Protein AF-E6PXL6-F1 (afdb_monomer_lite)

Secondary structure (DSSP, 8-state):
-HHHHHHHHHHHHHHHHHHHHTTPPPPHHHHHHHHHHTTPPTTHHHHHHHHHHHHHHHHHHHHHHHHHS----S----S---HHHHHHHHHHHHHHH-HHHHHHHHHHHHHTTS--STTHHHHHHHHH-TT-HHHHHHHHHHHHHHHHHHHHHHTTPPPPTTHHHHHHTGGG--HHHHHHHHHHHHHHHHHHHHHHH--

Structure (mmCIF, N/CA/C/O backbone):
data_AF-E6PXL6-F1
#
_entry.id   AF-E6PXL6-F1
#
loop_
_atom_site.group_PDB
_atom_site.id
_atom_site.type_symbol
_atom_site.label_atom_id
_atom_site.label_alt_id
_atom_site.label_comp_id
_atom_site.label_asym_id
_atom_site.label_entity_id
_atom_site.label_seq_id
_atom_site.pdbx_PDB_ins_code
_atom_site.Cartn_x
_atom_site.Cartn_y
_atom_site.Cartn_z
_atom_site.occupancy
_atom_site.B_iso_or_equiv
_atom_site.auth_seq_id
_atom_site.auth_comp_id
_atom_site.auth_asym_id
_atom_site.auth_atom_id
_atom_site.pdbx_PDB_model_num
ATOM 1 N N . MET A 1 1 ? 13.518 8.514 -27.162 1.00 55.34 1 MET A N 1
ATOM 2 C CA . MET A 1 1 ? 13.543 7.228 -26.430 1.00 55.34 1 MET A CA 1
ATOM 3 C C . MET A 1 1 ? 14.666 7.138 -25.388 1.00 55.34 1 MET A C 1
ATOM 5 O O . MET A 1 1 ? 14.596 6.252 -24.558 1.00 55.34 1 MET A O 1
ATOM 9 N N . GLU A 1 2 ? 15.645 8.055 -25.339 1.00 61.88 2 GLU A N 1
ATOM 10 C CA . GLU A 1 2 ? 16.806 7.927 -24.428 1.00 61.88 2 GLU A CA 1
ATOM 11 C C . GLU A 1 2 ? 16.560 8.340 -22.965 1.00 61.88 2 GLU A C 1
ATOM 13 O O . GLU A 1 2 ? 17.240 7.853 -22.066 1.00 61.88 2 GLU A O 1
ATOM 18 N N . GLN A 1 3 ? 15.587 9.216 -22.694 1.00 75.94 3 GLN A N 1
ATOM 19 C CA . GLN A 1 3 ? 15.379 9.764 -21.348 1.00 75.94 3 GLN A CA 1
ATOM 20 C C . GLN A 1 3 ? 14.924 8.717 -20.304 1.00 75.94 3 GLN A C 1
ATOM 22 O O . GLN A 1 3 ? 15.502 8.707 -19.217 1.00 75.94 3 GLN A O 1
ATOM 27 N N . PRO A 1 4 ? 13.967 7.807 -20.590 1.00 82.25 4 PRO A N 1
ATOM 28 C CA . PRO A 1 4 ? 13.578 6.755 -19.643 1.00 82.25 4 PRO A CA 1
ATOM 29 C C . PRO A 1 4 ? 14.723 5.784 -19.329 1.00 82.25 4 PRO A C 1
ATOM 31 O O . PRO A 1 4 ? 14.982 5.476 -18.167 1.00 82.25 4 PRO A O 1
ATOM 34 N N . TYR A 1 5 ? 15.481 5.382 -20.353 1.00 83.62 5 TYR A N 1
ATOM 35 C CA . TYR A 1 5 ? 16.651 4.525 -20.184 1.00 83.62 5 TYR A CA 1
ATOM 36 C C . TYR A 1 5 ? 17.729 5.191 -19.317 1.00 83.62 5 TYR A C 1
ATOM 38 O O . TYR A 1 5 ? 18.221 4.585 -18.368 1.00 83.62 5 TYR A O 1
ATOM 46 N N . ALA A 1 6 ? 18.056 6.460 -19.584 1.00 83.38 6 ALA A N 1
ATOM 47 C CA . ALA A 1 6 ? 19.036 7.211 -18.800 1.00 83.38 6 ALA A CA 1
ATOM 48 C C . ALA A 1 6 ? 18.634 7.336 -17.319 1.00 83.38 6 ALA A C 1
ATOM 50 O O . ALA A 1 6 ? 19.481 7.207 -16.434 1.00 83.38 6 ALA A O 1
ATOM 51 N N . LEU A 1 7 ? 17.341 7.531 -17.033 1.00 84.50 7 LEU A N 1
ATOM 52 C CA . LEU A 1 7 ? 16.819 7.549 -15.663 1.00 84.50 7 LEU A CA 1
ATOM 53 C C . LEU A 1 7 ? 16.946 6.180 -14.984 1.00 84.50 7 LEU A C 1
ATOM 55 O O . LEU A 1 7 ? 17.375 6.104 -13.831 1.00 84.50 7 LEU A O 1
ATOM 59 N N . ALA A 1 8 ? 16.623 5.098 -15.695 1.00 85.81 8 ALA A N 1
ATOM 60 C CA . ALA A 1 8 ? 16.759 3.740 -15.181 1.00 85.81 8 ALA A CA 1
ATOM 61 C C . ALA A 1 8 ? 18.235 3.377 -14.902 1.00 85.81 8 ALA A C 1
ATOM 63 O O . ALA A 1 8 ? 18.540 2.788 -13.863 1.00 85.81 8 ALA A O 1
ATOM 64 N N . VAL A 1 9 ? 19.171 3.800 -15.758 1.00 85.50 9 VAL A N 1
ATOM 65 C CA . VAL A 1 9 ? 20.619 3.660 -15.509 1.00 85.50 9 VAL A CA 1
ATOM 66 C C . VAL A 1 9 ? 21.047 4.473 -14.285 1.00 85.50 9 VAL A C 1
ATOM 68 O O . VAL A 1 9 ? 21.691 3.936 -13.385 1.00 85.50 9 VAL A O 1
ATOM 71 N N . GLY A 1 10 ? 20.632 5.739 -14.189 1.00 80.00 10 GLY A N 1
ATOM 72 C CA . GLY A 1 10 ? 20.966 6.589 -13.043 1.00 80.00 10 GLY A CA 1
ATOM 73 C C . GLY A 1 10 ? 20.471 6.017 -11.710 1.00 80.00 10 GLY A C 1
ATOM 74 O O . GLY A 1 10 ? 21.180 6.065 -10.703 1.00 80.00 10 GLY A O 1
ATOM 75 N N . ARG A 1 11 ? 19.283 5.402 -11.699 1.00 86.25 11 ARG A N 1
ATOM 76 C CA . ARG A 1 11 ? 18.730 4.731 -10.513 1.00 86.25 11 ARG A CA 1
ATOM 77 C C . ARG A 1 11 ? 19.547 3.495 -10.112 1.00 86.25 11 ARG A C 1
ATOM 79 O O . ARG A 1 11 ? 19.816 3.309 -8.925 1.00 86.25 11 ARG A O 1
ATOM 86 N N . MET A 1 12 ? 20.014 2.712 -11.084 1.00 88.50 12 MET A N 1
ATOM 87 C CA . MET A 1 12 ? 20.905 1.571 -10.852 1.00 88.50 12 MET A CA 1
ATOM 88 C C . MET A 1 12 ? 22.231 2.010 -10.211 1.00 88.50 12 MET A C 1
ATOM 90 O O . MET A 1 12 ? 22.691 1.408 -9.236 1.00 88.50 12 MET A O 1
ATOM 94 N N . ASP A 1 13 ? 22.837 3.086 -10.714 1.00 85.19 13 ASP A N 1
ATOM 95 C CA . ASP A 1 13 ? 24.096 3.613 -10.176 1.00 85.19 13 ASP A CA 1
ATOM 96 C C . ASP A 1 13 ? 23.940 4.194 -8.764 1.00 85.19 13 ASP A C 1
ATOM 98 O O . ASP A 1 13 ? 24.841 4.061 -7.922 1.00 85.19 13 ASP A O 1
ATOM 102 N N . LEU A 1 14 ? 22.772 4.768 -8.460 1.00 86.12 14 LEU A N 1
ATOM 103 C CA . LEU A 1 14 ? 22.422 5.187 -7.106 1.00 86.12 14 LEU A CA 1
ATOM 104 C C . LEU A 1 14 ? 22.367 3.989 -6.149 1.00 86.12 14 LEU A C 1
ATOM 106 O O . LEU A 1 14 ? 22.953 4.048 -5.066 1.00 86.12 14 LEU A O 1
ATOM 110 N N . PHE A 1 15 ? 21.755 2.871 -6.550 1.00 88.31 15 PHE A N 1
ATOM 111 C CA . PHE A 1 15 ? 21.756 1.662 -5.725 1.00 88.31 15 PHE A CA 1
ATOM 112 C C . PHE A 1 15 ? 23.158 1.086 -5.531 1.00 88.31 15 PHE A C 1
ATOM 114 O O . PHE A 1 15 ? 23.535 0.769 -4.404 1.00 88.31 15 PHE A O 1
ATOM 121 N N . ARG A 1 16 ? 23.978 1.008 -6.585 1.00 85.06 16 ARG A N 1
ATOM 122 C CA . ARG A 1 16 ? 25.386 0.580 -6.463 1.00 85.06 16 ARG A CA 1
ATOM 123 C C . ARG A 1 16 ? 26.160 1.450 -5.476 1.00 85.06 16 ARG A C 1
ATOM 125 O O . ARG A 1 16 ? 26.904 0.936 -4.640 1.00 85.06 16 ARG A O 1
ATOM 132 N N . SER A 1 17 ? 25.950 2.764 -5.541 1.00 75.06 17 SER A N 1
ATOM 133 C CA . SER A 1 17 ? 26.549 3.718 -4.608 1.00 75.06 17 SER A CA 1
ATOM 134 C C . SER A 1 17 ? 26.085 3.479 -3.175 1.00 75.06 17 SER A C 1
ATOM 136 O O . SER A 1 17 ? 26.910 3.522 -2.265 1.00 75.06 17 SER A O 1
ATOM 138 N N . PHE A 1 18 ? 24.803 3.167 -2.973 1.00 83.00 18 PHE A N 1
ATOM 139 C CA . PHE A 1 18 ? 24.267 2.804 -1.666 1.00 83.00 18 PHE A CA 1
ATOM 140 C C . PHE A 1 18 ? 24.955 1.557 -1.089 1.00 83.00 18 PHE A C 1
ATOM 142 O O . PHE A 1 18 ? 25.467 1.621 0.027 1.00 83.00 18 PHE A O 1
ATOM 149 N N . TYR A 1 19 ? 25.044 0.456 -1.850 1.00 83.06 19 TYR A N 1
ATOM 150 C CA . TYR A 1 19 ? 25.751 -0.760 -1.414 1.00 83.06 19 TYR A CA 1
ATOM 151 C C . TYR A 1 19 ? 27.202 -0.454 -1.018 1.00 83.06 19 TYR A C 1
ATOM 153 O O . TYR A 1 19 ? 27.642 -0.842 0.064 1.00 83.06 19 TYR A O 1
ATOM 161 N N . ARG A 1 20 ? 27.911 0.337 -1.835 1.00 79.56 20 ARG A N 1
ATOM 162 C CA . ARG A 1 20 ? 29.283 0.777 -1.547 1.00 79.56 20 ARG A CA 1
ATOM 163 C C . ARG A 1 20 ? 29.385 1.578 -0.245 1.00 79.56 20 ARG A C 1
ATOM 165 O O . ARG A 1 20 ? 30.268 1.299 0.556 1.00 79.56 20 ARG A O 1
ATOM 172 N N . ILE A 1 21 ? 28.499 2.554 -0.024 1.00 75.50 21 ILE A N 1
ATOM 173 C CA . ILE A 1 21 ? 28.480 3.376 1.203 1.00 75.50 21 ILE A CA 1
ATOM 174 C C . ILE A 1 21 ? 28.206 2.509 2.437 1.00 75.50 21 ILE A C 1
ATOM 176 O O . ILE A 1 21 ? 28.792 2.737 3.491 1.00 75.50 21 ILE A O 1
ATOM 180 N N . GLN A 1 22 ? 27.354 1.492 2.305 1.00 78.44 22 GLN A N 1
ATOM 181 C CA . GLN A 1 22 ? 27.055 0.551 3.384 1.00 78.44 22 GLN A CA 1
ATOM 182 C C . GLN A 1 22 ? 28.143 -0.514 3.604 1.00 78.44 22 GLN A C 1
ATOM 184 O O . GLN A 1 22 ? 27.989 -1.345 4.496 1.00 78.44 22 GLN A O 1
ATOM 189 N N . GLY A 1 23 ? 29.224 -0.513 2.813 1.00 79.50 23 GLY A N 1
ATOM 190 C CA . GLY A 1 23 ? 30.277 -1.531 2.880 1.00 79.50 23 GLY A CA 1
ATOM 191 C C . GLY A 1 23 ? 29.812 -2.924 2.444 1.00 79.50 23 GLY A C 1
ATOM 192 O O . GLY A 1 23 ? 30.407 -3.921 2.840 1.00 79.50 23 GLY A O 1
ATOM 193 N N . LEU A 1 24 ? 28.736 -3.005 1.659 1.00 79.50 24 LEU A N 1
ATOM 194 C CA . LEU A 1 24 ? 28.146 -4.256 1.195 1.00 79.50 24 LEU A CA 1
ATOM 195 C C . LEU A 1 24 ? 28.578 -4.559 -0.244 1.00 79.50 24 LEU A C 1
ATOM 197 O O . LEU A 1 24 ? 28.645 -3.644 -1.072 1.00 79.50 24 LEU A O 1
ATOM 201 N N . PRO A 1 25 ? 28.800 -5.838 -0.590 1.00 83.88 25 PRO A N 1
ATOM 202 C CA . PRO A 1 25 ? 28.969 -6.222 -1.982 1.00 83.88 25 PRO A CA 1
ATOM 203 C C . PRO A 1 25 ? 27.656 -6.009 -2.744 1.00 83.88 25 PRO A C 1
ATOM 205 O O . PRO A 1 25 ? 26.575 -6.330 -2.246 1.00 83.88 25 PRO A O 1
ATOM 208 N N . PHE A 1 26 ? 27.746 -5.490 -3.969 1.00 84.38 26 PHE A N 1
ATOM 209 C CA . PHE A 1 26 ? 26.585 -5.442 -4.854 1.00 84.38 26 PHE A CA 1
ATOM 210 C C . PHE A 1 26 ? 26.202 -6.881 -5.253 1.00 84.38 26 PHE A C 1
ATOM 212 O O . PHE A 1 26 ? 27.076 -7.607 -5.734 1.00 84.38 26 PHE A O 1
ATOM 219 N N . PRO A 1 27 ? 24.944 -7.323 -5.057 1.00 87.88 27 PRO A N 1
ATOM 220 C CA . PRO A 1 27 ? 24.565 -8.716 -5.279 1.00 87.88 27 PRO A CA 1
ATOM 221 C C . PRO A 1 27 ? 24.849 -9.193 -6.708 1.00 87.88 27 PRO A C 1
ATOM 223 O O . PRO A 1 27 ? 24.412 -8.572 -7.680 1.00 87.88 27 PRO A O 1
ATOM 226 N N . THR A 1 28 ? 25.531 -10.335 -6.839 1.00 87.88 28 THR A N 1
ATOM 227 C CA . THR A 1 28 ? 25.962 -10.897 -8.133 1.00 87.88 28 THR A CA 1
ATOM 228 C C . THR A 1 28 ? 24.796 -11.092 -9.098 1.00 87.88 28 THR A C 1
ATOM 230 O O . THR A 1 28 ? 24.912 -10.768 -10.272 1.00 87.88 28 THR A O 1
ATOM 233 N N . GLN A 1 29 ? 23.641 -11.533 -8.598 1.00 86.38 29 GLN A N 1
ATOM 234 C CA . GLN A 1 29 ? 22.430 -11.704 -9.404 1.00 86.38 29 GLN A CA 1
ATOM 235 C C . GLN A 1 29 ? 21.960 -10.404 -10.074 1.00 86.38 29 GLN A C 1
ATOM 237 O O . GLN A 1 29 ? 21.584 -10.418 -11.240 1.00 86.38 29 GLN A O 1
ATOM 242 N N . PHE A 1 30 ? 22.046 -9.264 -9.378 1.00 91.94 30 PHE A N 1
ATOM 243 C CA . PHE A 1 30 ? 21.680 -7.967 -9.948 1.00 91.94 30 PHE A CA 1
ATOM 244 C C . PHE A 1 30 ? 22.720 -7.497 -10.963 1.00 91.94 30 PHE A C 1
ATOM 246 O O . PHE A 1 30 ? 22.374 -6.854 -11.948 1.00 91.94 30 PHE A O 1
ATOM 253 N N . ALA A 1 31 ? 23.996 -7.830 -10.746 1.00 89.19 31 ALA A N 1
ATOM 254 C CA . ALA A 1 31 ? 25.056 -7.533 -11.701 1.00 89.19 31 ALA A CA 1
ATOM 255 C C . ALA A 1 31 ? 24.901 -8.340 -12.999 1.00 89.19 31 ALA A C 1
ATOM 257 O O . ALA A 1 31 ? 25.045 -7.775 -14.081 1.00 89.19 31 ALA A O 1
ATOM 258 N N . GLU A 1 32 ? 24.586 -9.631 -12.900 1.00 89.62 32 GLU A N 1
ATOM 259 C CA . GLU A 1 32 ? 24.351 -10.490 -14.063 1.00 89.62 32 GLU A CA 1
ATOM 260 C C . GLU A 1 32 ? 23.087 -10.083 -14.823 1.00 89.62 32 GLU A C 1
ATOM 262 O O . GLU A 1 32 ? 23.119 -9.980 -16.048 1.00 89.62 32 GLU A O 1
ATOM 267 N N . GLU A 1 33 ? 22.005 -9.748 -14.119 1.00 88.44 33 GLU A N 1
ATOM 268 C CA . GLU A 1 33 ? 20.790 -9.257 -14.770 1.00 88.44 33 GLU A CA 1
ATOM 269 C C . GLU A 1 33 ? 21.027 -7.900 -15.452 1.00 88.44 33 GLU A C 1
ATOM 271 O O . GLU A 1 33 ? 20.655 -7.714 -16.608 1.00 88.44 33 GLU A O 1
ATOM 276 N N . ALA A 1 34 ? 21.772 -6.985 -14.820 1.00 89.44 34 ALA A N 1
ATOM 277 C CA . ALA A 1 34 ? 22.174 -5.732 -15.458 1.00 89.44 34 ALA A CA 1
ATOM 278 C C . ALA A 1 34 ? 23.006 -5.974 -16.732 1.00 89.44 34 ALA A C 1
ATOM 280 O O . ALA A 1 34 ? 22.788 -5.301 -17.737 1.00 89.44 34 ALA A O 1
ATOM 281 N N . LYS A 1 35 ? 23.918 -6.957 -16.743 1.00 91.56 35 LYS A N 1
ATOM 282 C CA . LYS A 1 35 ? 24.663 -7.328 -17.960 1.00 91.56 35 LYS A CA 1
ATOM 283 C C . LYS A 1 35 ? 23.744 -7.872 -19.053 1.00 91.56 35 LYS A C 1
ATOM 285 O O . LYS A 1 35 ? 23.930 -7.515 -20.212 1.00 91.56 35 LYS A O 1
ATOM 290 N N . ARG A 1 36 ? 22.745 -8.688 -18.701 1.00 88.38 36 ARG A N 1
ATOM 291 C CA . ARG A 1 36 ? 21.744 -9.197 -19.656 1.00 88.38 36 ARG A CA 1
ATOM 292 C C . ARG A 1 36 ? 20.932 -8.069 -20.286 1.00 88.38 36 ARG A C 1
ATOM 294 O O . ARG A 1 36 ? 20.696 -8.102 -21.488 1.00 88.38 36 ARG A O 1
ATOM 301 N N . THR A 1 37 ? 20.576 -7.030 -19.526 1.00 88.12 37 THR A N 1
ATOM 302 C CA . THR A 1 37 ? 19.857 -5.877 -20.102 1.00 88.12 37 THR A CA 1
ATOM 303 C C . THR A 1 37 ? 20.662 -5.137 -21.177 1.00 88.12 37 THR A C 1
ATOM 305 O O . THR A 1 37 ? 20.073 -4.589 -22.105 1.00 88.12 37 THR A O 1
ATOM 308 N N . LEU A 1 38 ? 22.002 -5.170 -21.133 1.00 85.19 38 LEU A N 1
ATOM 309 C CA . LEU A 1 38 ? 22.847 -4.505 -22.137 1.00 85.19 38 LEU A CA 1
ATOM 310 C C . LEU A 1 38 ? 22.753 -5.139 -23.530 1.00 85.19 38 LEU A C 1
ATOM 312 O O . LEU A 1 38 ? 23.031 -4.460 -24.516 1.00 85.19 38 LEU A O 1
ATOM 316 N N . THR A 1 39 ? 22.373 -6.416 -23.628 1.00 88.62 39 THR A N 1
ATOM 317 C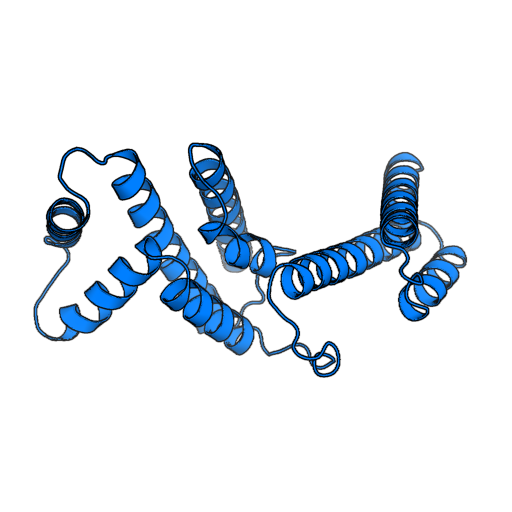 CA . THR A 1 39 ? 22.234 -7.109 -24.918 1.00 88.62 39 THR A CA 1
ATOM 318 C C . THR A 1 39 ? 20.848 -6.939 -25.542 1.00 88.62 39 THR A C 1
ATOM 320 O O . THR A 1 39 ? 20.618 -7.421 -26.648 1.00 88.62 39 THR A O 1
ATOM 323 N N . MET A 1 40 ? 19.916 -6.286 -24.842 1.00 91.25 40 MET A N 1
ATOM 324 C CA . MET A 1 40 ? 18.546 -6.059 -25.305 1.00 91.25 40 MET A CA 1
ATOM 325 C C . MET A 1 40 ? 18.437 -4.774 -26.137 1.00 91.25 40 MET A C 1
ATOM 327 O O . MET A 1 40 ? 19.241 -3.848 -26.001 1.00 91.25 40 MET A O 1
ATOM 331 N N . GLN A 1 41 ? 17.407 -4.707 -26.980 1.00 88.50 41 GLN A N 1
ATOM 332 C CA . GLN A 1 41 ? 17.035 -3.498 -27.719 1.00 88.50 41 GLN A CA 1
ATOM 333 C C . GLN A 1 41 ? 15.911 -2.752 -26.989 1.00 88.50 41 GLN A C 1
ATOM 335 O O . GLN A 1 41 ? 15.172 -3.335 -26.195 1.00 88.50 41 GLN A O 1
ATOM 340 N N . ASP A 1 42 ? 15.775 -1.450 -27.237 1.00 83.00 42 ASP A N 1
ATOM 341 C CA . ASP A 1 42 ? 14.609 -0.711 -26.744 1.00 83.00 42 ASP A CA 1
ATOM 342 C C . ASP A 1 42 ? 13.345 -1.121 -27.520 1.00 83.00 42 ASP A C 1
ATOM 344 O O . ASP A 1 42 ? 13.429 -1.379 -28.724 1.00 83.00 42 ASP A O 1
ATOM 348 N N . PRO A 1 43 ? 12.169 -1.163 -26.863 1.00 85.31 43 PRO A N 1
ATOM 349 C CA . PRO A 1 43 ? 11.884 -0.685 -25.500 1.00 85.31 43 PRO A CA 1
ATOM 350 C C . PRO A 1 43 ? 12.138 -1.711 -24.378 1.00 85.31 43 PRO A C 1
ATOM 352 O O . PRO A 1 43 ? 12.123 -1.348 -23.201 1.00 85.31 43 PRO A O 1
ATOM 355 N N . GLU A 1 44 ? 12.382 -2.977 -24.722 1.00 89.75 44 GLU A N 1
ATOM 356 C CA . GLU A 1 44 ? 12.508 -4.095 -23.773 1.00 89.75 44 GLU A CA 1
ATOM 357 C C . GLU A 1 44 ? 13.652 -3.889 -22.783 1.00 89.75 44 GLU A C 1
ATOM 359 O O . GLU A 1 44 ? 13.492 -4.118 -21.585 1.00 89.75 44 GLU A O 1
ATOM 364 N N . ARG A 1 45 ? 14.780 -3.364 -23.267 1.00 90.19 45 ARG A N 1
ATOM 365 C CA . ARG A 1 45 ? 15.929 -2.993 -22.439 1.00 90.19 45 ARG A CA 1
ATOM 366 C C . ARG A 1 45 ? 15.546 -2.046 -21.303 1.00 90.19 45 ARG A C 1
ATOM 368 O O . ARG A 1 45 ? 15.928 -2.270 -20.155 1.00 90.19 45 ARG A O 1
ATOM 375 N N . THR A 1 46 ? 14.813 -0.981 -21.625 1.00 89.12 46 THR A N 1
ATOM 376 C CA . THR A 1 46 ? 14.378 0.016 -20.641 1.00 89.12 46 THR A CA 1
ATOM 377 C C . THR A 1 46 ? 13.440 -0.616 -19.613 1.00 89.12 46 THR A C 1
ATOM 379 O O . THR A 1 46 ? 13.670 -0.468 -18.414 1.00 89.12 46 THR A O 1
ATOM 382 N N . ALA A 1 47 ? 12.445 -1.388 -20.060 1.00 89.69 47 ALA A N 1
ATOM 383 C CA . ALA A 1 47 ? 11.504 -2.065 -19.167 1.00 89.69 47 ALA A CA 1
ATOM 384 C C . ALA A 1 47 ? 12.200 -3.080 -18.238 1.00 89.69 47 ALA A C 1
ATOM 386 O O . ALA A 1 47 ? 11.924 -3.121 -17.038 1.00 89.69 47 ALA A O 1
ATOM 387 N N . ALA A 1 48 ? 13.147 -3.861 -18.765 1.00 89.94 48 ALA A N 1
ATOM 388 C CA . ALA A 1 48 ? 13.922 -4.821 -17.984 1.00 89.94 48 ALA A CA 1
ATOM 389 C C . ALA A 1 48 ? 14.802 -4.126 -16.931 1.00 89.94 48 ALA A C 1
ATOM 391 O O . ALA A 1 48 ? 14.882 -4.576 -15.786 1.00 89.94 48 ALA A O 1
ATOM 392 N N . LEU A 1 49 ? 15.417 -2.992 -17.282 1.00 90.88 49 LEU A N 1
ATOM 393 C CA . LEU A 1 49 ? 16.221 -2.211 -16.344 1.00 90.88 49 LEU A CA 1
ATOM 394 C C . LEU A 1 49 ? 15.362 -1.550 -15.252 1.00 90.88 49 LEU A C 1
ATOM 396 O O . LEU A 1 49 ? 15.783 -1.470 -14.097 1.00 90.88 49 LEU A O 1
ATOM 400 N N . GLU A 1 50 ? 14.150 -1.101 -15.576 1.00 90.69 50 GLU A N 1
ATOM 401 C CA . GLU A 1 50 ? 13.191 -0.601 -14.585 1.00 90.69 50 GLU A CA 1
ATOM 402 C C . GLU A 1 50 ? 12.728 -1.698 -13.620 1.00 90.69 50 GLU A C 1
ATOM 404 O O . GLU A 1 50 ? 12.745 -1.477 -12.408 1.00 90.69 50 GLU A O 1
ATOM 409 N N . ALA A 1 51 ? 12.394 -2.885 -14.131 1.00 89.56 51 ALA A N 1
ATOM 410 C CA . ALA A 1 51 ? 12.019 -4.031 -13.304 1.00 89.56 51 ALA A CA 1
ATOM 411 C C . ALA A 1 51 ? 13.163 -4.448 -12.365 1.00 89.56 51 ALA A C 1
ATOM 413 O O . ALA A 1 51 ? 12.954 -4.678 -11.171 1.00 89.56 51 ALA A O 1
ATOM 414 N N . LEU A 1 52 ? 14.400 -4.468 -12.873 1.00 91.25 52 LEU A N 1
ATOM 415 C CA . LEU A 1 52 ? 15.582 -4.738 -12.061 1.00 91.25 52 LEU A CA 1
ATOM 416 C C . LEU A 1 52 ? 15.784 -3.675 -10.969 1.00 91.25 52 LEU A C 1
ATOM 418 O O . LEU A 1 52 ? 16.081 -4.015 -9.824 1.00 91.25 52 LEU A O 1
ATOM 422 N N . ASN A 1 53 ? 15.577 -2.395 -11.284 1.00 88.88 53 ASN A N 1
ATOM 423 C CA . ASN A 1 53 ? 15.639 -1.320 -10.293 1.00 88.88 53 ASN A CA 1
ATOM 424 C C . ASN A 1 53 ? 14.615 -1.491 -9.163 1.00 88.88 53 ASN A C 1
ATOM 426 O O . ASN A 1 53 ? 14.916 -1.155 -8.017 1.00 88.88 53 ASN A O 1
ATOM 430 N N . ASP A 1 54 ? 13.425 -2.020 -9.440 1.00 85.12 54 ASP A N 1
ATOM 431 C CA . ASP A 1 54 ? 12.459 -2.287 -8.370 1.00 85.12 54 ASP A CA 1
ATOM 432 C C . ASP A 1 54 ? 12.859 -3.461 -7.503 1.00 85.12 54 ASP A C 1
ATOM 434 O O . ASP A 1 54 ? 12.679 -3.400 -6.290 1.00 85.12 54 ASP A O 1
ATOM 438 N N . LEU A 1 55 ? 13.407 -4.519 -8.104 1.00 85.75 55 LEU A N 1
ATOM 439 C CA . LEU A 1 55 ? 13.911 -5.666 -7.357 1.00 85.75 55 LEU A CA 1
ATOM 440 C C . LEU A 1 55 ? 15.027 -5.233 -6.404 1.00 85.75 55 LEU A C 1
ATOM 442 O O . LEU A 1 55 ? 15.021 -5.612 -5.230 1.00 85.75 55 LEU A O 1
ATOM 446 N N . ILE A 1 56 ? 15.939 -4.379 -6.878 1.00 84.81 56 ILE A N 1
ATOM 447 C CA . ILE A 1 56 ? 17.000 -3.809 -6.045 1.00 84.81 56 ILE A CA 1
ATOM 448 C C . ILE A 1 56 ? 16.407 -2.923 -4.947 1.00 84.81 56 ILE A C 1
ATOM 450 O O . ILE A 1 56 ? 16.795 -3.057 -3.788 1.00 84.81 56 ILE A O 1
ATOM 454 N N . PHE A 1 57 ? 15.444 -2.058 -5.277 1.00 83.81 57 PHE A N 1
ATOM 455 C CA . PHE A 1 57 ? 14.768 -1.211 -4.295 1.00 83.81 57 PHE A CA 1
ATOM 456 C C . PHE A 1 57 ? 14.084 -2.037 -3.201 1.00 83.81 57 PHE A C 1
ATOM 458 O O . PHE A 1 57 ? 14.315 -1.800 -2.019 1.00 83.81 57 PHE A O 1
ATOM 465 N N . LYS A 1 58 ? 13.293 -3.043 -3.585 1.00 82.38 58 LYS A N 1
ATOM 466 C CA . LYS A 1 58 ? 12.625 -3.972 -2.669 1.00 82.38 58 LYS A CA 1
ATOM 467 C C . LYS A 1 58 ? 13.634 -4.665 -1.757 1.00 82.38 58 LYS A C 1
ATOM 469 O O . LYS A 1 58 ? 13.468 -4.652 -0.540 1.00 82.38 58 LYS A O 1
ATOM 474 N N . SER A 1 59 ? 14.702 -5.218 -2.334 1.00 84.25 59 SER A N 1
ATOM 475 C CA . SER A 1 59 ? 15.765 -5.893 -1.583 1.00 84.25 59 SER A CA 1
ATOM 476 C C . SER A 1 59 ? 16.453 -4.957 -0.586 1.00 84.25 59 SER A C 1
ATOM 478 O O . SER A 1 59 ? 16.612 -5.314 0.580 1.00 84.25 59 SER A O 1
ATOM 480 N N . LEU A 1 60 ? 16.808 -3.740 -1.010 1.00 83.12 60 LEU A N 1
ATOM 481 C CA . LEU A 1 60 ? 17.440 -2.736 -0.154 1.00 83.12 60 LEU A CA 1
ATOM 482 C C . LEU A 1 60 ? 16.530 -2.268 0.975 1.00 83.12 60 LEU A C 1
ATOM 484 O O . LEU A 1 60 ? 16.989 -2.114 2.104 1.00 83.12 60 LEU A O 1
ATOM 488 N N . THR A 1 61 ? 15.251 -2.065 0.684 1.00 77.44 61 THR A N 1
ATOM 489 C CA . THR A 1 61 ? 14.254 -1.687 1.681 1.00 77.44 61 THR A CA 1
ATOM 490 C C . THR A 1 61 ? 14.109 -2.776 2.746 1.00 77.44 61 THR A C 1
ATOM 492 O O . THR A 1 61 ? 14.159 -2.465 3.934 1.00 77.44 61 THR A O 1
ATOM 495 N N . VAL A 1 62 ? 14.035 -4.054 2.354 1.00 72.94 62 VAL A N 1
ATOM 496 C CA . VAL A 1 62 ? 14.030 -5.186 3.300 1.00 72.94 62 VAL A CA 1
ATOM 497 C C . VAL A 1 62 ? 15.338 -5.258 4.090 1.00 72.94 62 VAL A C 1
ATOM 499 O O . VAL A 1 62 ? 15.311 -5.417 5.306 1.00 72.94 62 VAL A O 1
ATOM 502 N N .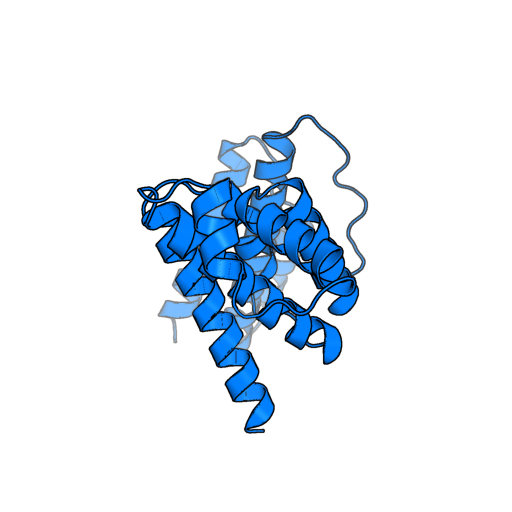 TYR A 1 63 ? 16.490 -5.091 3.437 1.00 76.94 63 TYR A N 1
ATOM 503 C CA . TYR A 1 63 ? 17.791 -5.096 4.109 1.00 76.94 63 TYR A CA 1
ATOM 504 C C . TYR A 1 63 ? 17.899 -3.996 5.172 1.00 76.94 63 TYR A C 1
ATOM 506 O O . TYR A 1 63 ? 18.261 -4.270 6.315 1.00 76.94 63 TYR A O 1
ATOM 514 N N . LEU A 1 64 ? 17.573 -2.752 4.814 1.00 77.56 64 LEU A N 1
ATOM 515 C CA . LEU A 1 64 ? 17.601 -1.616 5.736 1.00 77.56 64 LEU A CA 1
ATOM 516 C C . LEU A 1 64 ? 16.673 -1.846 6.924 1.00 77.56 64 LEU A C 1
ATOM 518 O O . LEU A 1 64 ? 17.008 -1.502 8.056 1.00 77.56 64 LEU A O 1
ATOM 522 N N . PHE A 1 65 ? 15.535 -2.476 6.663 1.00 67.56 65 PHE A N 1
ATOM 523 C CA . PHE A 1 65 ? 14.559 -2.816 7.674 1.00 67.56 65 PHE A CA 1
ATOM 524 C C . PHE A 1 65 ? 15.045 -3.900 8.641 1.00 67.56 65 PHE A C 1
ATOM 526 O O . PHE A 1 65 ? 15.008 -3.707 9.855 1.00 67.56 65 PHE A O 1
ATOM 533 N N . ASN A 1 66 ? 15.583 -4.995 8.108 1.00 63.06 66 ASN A N 1
ATOM 534 C CA . ASN A 1 66 ? 16.173 -6.089 8.879 1.00 63.06 66 ASN A CA 1
ATOM 535 C C . ASN A 1 66 ? 17.484 -5.701 9.561 1.00 63.06 66 ASN A C 1
ATOM 537 O O . ASN A 1 66 ? 17.964 -6.436 10.409 1.00 63.06 66 ASN A O 1
ATOM 541 N N . ARG A 1 67 ? 18.101 -4.586 9.170 1.00 64.25 67 ARG A N 1
ATOM 542 C CA . ARG A 1 67 ? 19.225 -3.987 9.892 1.00 64.25 67 ARG A CA 1
ATOM 543 C C . ARG A 1 67 ? 18.753 -3.056 11.007 1.00 64.25 67 ARG A C 1
ATOM 545 O O . ARG A 1 67 ? 19.449 -2.903 12.005 1.00 64.25 67 ARG A O 1
ATOM 552 N N . ALA A 1 68 ? 17.593 -2.423 10.835 1.00 62.53 68 ALA A N 1
ATOM 553 C CA . ALA A 1 68 ? 16.953 -1.605 11.863 1.00 62.53 68 ALA A CA 1
ATOM 554 C C . ALA A 1 68 ? 16.283 -2.452 12.964 1.00 62.53 68 ALA A C 1
ATOM 556 O O . ALA A 1 68 ? 16.066 -1.957 14.069 1.00 62.53 68 ALA A O 1
ATOM 557 N N . GLN A 1 69 ? 15.976 -3.720 12.684 1.00 48.19 69 GLN A N 1
ATOM 558 C CA . GLN A 1 69 ? 15.568 -4.728 13.665 1.00 48.19 69 GLN A CA 1
ATOM 559 C C . GLN A 1 69 ? 16.745 -5.693 13.903 1.00 48.19 69 GLN A C 1
ATOM 561 O O . GLN A 1 69 ? 17.467 -6.004 12.973 1.00 48.19 69 GLN A O 1
ATOM 566 N N . SER A 1 70 ? 17.004 -6.156 15.127 1.00 38.50 70 SER A N 1
ATOM 567 C CA . SER A 1 70 ? 18.077 -7.144 15.387 1.00 38.50 70 SER A CA 1
ATOM 568 C C . SER A 1 70 ? 17.906 -8.440 14.553 1.00 38.50 70 SER A C 1
ATOM 570 O O . SER A 1 70 ? 16.785 -8.764 14.157 1.00 38.50 70 SER A O 1
ATOM 572 N N . PRO A 1 71 ? 18.986 -9.196 14.259 1.00 44.22 71 PRO A N 1
ATOM 573 C CA . PRO A 1 71 ? 19.099 -9.970 13.026 1.00 44.22 71 PRO A CA 1
ATOM 574 C C . PRO A 1 71 ? 18.352 -11.305 13.082 1.00 44.22 71 PRO A C 1
ATOM 576 O O . PRO A 1 71 ? 18.571 -12.111 13.983 1.00 44.22 71 PRO A O 1
ATOM 579 N N . SER A 1 72 ? 17.564 -11.601 12.049 1.00 36.50 72 SER A N 1
ATOM 580 C CA . SER A 1 72 ? 17.278 -12.987 11.665 1.00 36.50 72 SER A CA 1
ATOM 581 C C . SER A 1 72 ? 17.211 -13.125 10.139 1.00 36.50 72 SER A C 1
ATOM 583 O O . SER A 1 72 ? 16.397 -12.500 9.471 1.00 36.50 72 SER A O 1
ATOM 585 N N . SER A 1 73 ? 18.190 -13.889 9.636 1.00 41.41 73 SER A N 1
ATOM 586 C CA . SER A 1 73 ? 18.249 -14.688 8.398 1.00 41.41 73 SER A CA 1
ATOM 587 C C . SER A 1 73 ? 17.624 -14.141 7.105 1.00 41.41 73 SER A C 1
ATOM 589 O O . SER A 1 73 ? 16.413 -14.101 6.930 1.00 41.41 73 SER A O 1
ATOM 591 N N . ILE A 1 74 ? 18.504 -13.860 6.140 1.00 47.72 74 ILE A N 1
ATOM 592 C CA . ILE A 1 74 ? 18.233 -13.370 4.776 1.00 47.72 74 ILE A CA 1
ATOM 593 C C . ILE A 1 74 ? 17.840 -14.503 3.787 1.00 47.72 74 ILE A C 1
ATOM 595 O O . ILE A 1 74 ? 17.529 -14.226 2.634 1.00 47.72 74 ILE A O 1
ATOM 599 N N . ASP A 1 75 ? 17.808 -15.773 4.205 1.00 41.28 75 ASP A N 1
ATOM 600 C CA . ASP A 1 75 ? 17.986 -16.901 3.269 1.00 41.28 75 ASP A CA 1
ATOM 601 C C . ASP A 1 75 ? 16.724 -17.634 2.756 1.00 41.28 75 ASP A C 1
ATOM 603 O O . ASP A 1 75 ? 16.853 -18.548 1.947 1.00 41.28 75 ASP A O 1
ATOM 607 N N . GLU A 1 76 ? 15.496 -17.269 3.144 1.00 41.59 76 GLU A N 1
ATOM 608 C CA . GLU A 1 76 ? 14.322 -18.138 2.877 1.00 41.59 76 GLU A CA 1
ATOM 609 C C . GLU A 1 76 ? 13.409 -17.761 1.681 1.00 41.59 76 GLU A C 1
ATOM 611 O O . GLU A 1 76 ? 12.422 -18.445 1.426 1.00 41.59 76 GLU A O 1
ATOM 616 N N . TRP A 1 77 ? 13.645 -16.675 0.935 1.00 46.97 77 TRP A N 1
ATOM 617 C CA . TRP A 1 77 ? 12.525 -15.985 0.245 1.00 46.97 77 TRP A CA 1
ATOM 618 C C . TRP A 1 77 ? 12.347 -16.218 -1.272 1.00 46.97 77 TRP A C 1
ATOM 620 O O . TRP A 1 77 ? 11.732 -15.401 -1.957 1.00 46.97 77 TRP A O 1
ATOM 630 N N . TRP A 1 78 ? 12.803 -17.342 -1.831 1.00 41.75 78 TRP A N 1
ATOM 631 C CA . TRP A 1 78 ? 12.723 -17.604 -3.286 1.00 41.75 78 TRP A CA 1
ATOM 632 C C . TRP A 1 78 ? 11.438 -18.266 -3.801 1.00 41.75 78 TRP A C 1
ATOM 634 O O . TRP A 1 78 ? 11.415 -18.774 -4.920 1.00 41.75 78 TRP A O 1
ATOM 644 N N . THR A 1 79 ? 10.336 -18.206 -3.052 1.00 43.34 79 THR A N 1
ATOM 645 C CA . THR A 1 79 ? 9.024 -18.570 -3.613 1.00 43.34 79 THR A CA 1
ATOM 646 C C . THR A 1 79 ? 8.085 -17.379 -3.484 1.00 43.34 79 THR A C 1
ATOM 648 O O . THR A 1 79 ? 7.789 -16.989 -2.353 1.00 43.34 79 THR A O 1
ATOM 651 N N . PRO A 1 80 ? 7.610 -16.771 -4.590 1.00 54.56 80 PRO A N 1
ATOM 652 C CA . PRO A 1 80 ? 6.596 -15.734 -4.488 1.00 54.56 80 PRO A CA 1
ATOM 653 C C . PRO A 1 80 ? 5.355 -16.359 -3.848 1.00 54.56 80 PRO A C 1
ATOM 655 O O . PRO A 1 80 ? 4.738 -17.266 -4.407 1.00 54.56 80 PRO A O 1
ATOM 658 N N . ALA A 1 81 ? 5.028 -15.914 -2.634 1.00 65.81 81 ALA A N 1
ATOM 659 C CA . ALA A 1 81 ? 3.807 -16.318 -1.956 1.00 65.81 81 ALA A CA 1
ATOM 660 C C . ALA A 1 81 ? 2.603 -16.010 -2.864 1.00 65.81 81 ALA A C 1
ATOM 662 O O . ALA A 1 81 ? 2.625 -15.020 -3.600 1.00 65.81 81 ALA A O 1
ATOM 663 N N . SER A 1 82 ? 1.562 -16.849 -2.834 1.00 83.81 82 SER A N 1
ATOM 664 C CA . SER A 1 82 ? 0.331 -16.567 -3.584 1.00 83.81 82 SER A CA 1
ATOM 665 C C . SER A 1 82 ? -0.228 -15.190 -3.194 1.00 83.81 82 SER A C 1
ATOM 667 O O . SER A 1 82 ? -0.023 -14.773 -2.050 1.00 83.81 82 SER A O 1
ATOM 669 N N . PRO A 1 83 ? -0.947 -14.482 -4.088 1.00 87.44 83 PRO A N 1
ATOM 670 C CA . PRO A 1 83 ? -1.524 -13.173 -3.775 1.00 87.44 83 PRO A CA 1
ATOM 671 C C . PRO A 1 83 ? -2.303 -13.161 -2.455 1.00 87.44 83 PRO A C 1
ATOM 673 O O . PRO A 1 83 ? -2.038 -12.333 -1.586 1.00 87.44 83 PRO A O 1
ATOM 676 N N . ARG A 1 84 ? -3.153 -14.174 -2.241 1.00 89.56 84 ARG A N 1
ATOM 677 C CA . ARG A 1 84 ? -3.847 -14.393 -0.964 1.00 89.56 84 ARG A CA 1
ATOM 678 C C . ARG A 1 84 ? -2.903 -14.466 0.232 1.00 89.56 84 ARG A C 1
ATOM 680 O O . ARG A 1 84 ? -3.113 -13.762 1.211 1.00 89.56 84 ARG A O 1
ATOM 687 N N . ARG A 1 85 ? -1.838 -15.265 0.147 1.00 87.31 85 ARG A N 1
ATOM 688 C CA . ARG A 1 85 ? -0.885 -15.440 1.250 1.00 87.31 85 ARG A CA 1
ATOM 689 C C . ARG A 1 85 ? -0.100 -14.158 1.543 1.00 87.31 85 ARG A C 1
ATOM 691 O O . ARG A 1 85 ? 0.164 -13.878 2.708 1.00 87.31 85 ARG A O 1
ATOM 698 N N . GLN A 1 86 ? 0.226 -13.367 0.518 1.00 86.56 86 GLN A N 1
ATOM 699 C CA . GLN A 1 86 ? 0.831 -12.042 0.702 1.00 86.56 86 GLN A CA 1
ATOM 700 C C . GLN A 1 86 ? -0.124 -11.100 1.441 1.00 86.56 86 GLN A C 1
ATOM 702 O O . GLN A 1 86 ? 0.277 -10.443 2.395 1.00 86.56 86 GLN A O 1
ATOM 707 N N . ILE A 1 87 ? -1.398 -11.057 1.048 1.00 93.19 87 ILE A N 1
ATOM 708 C CA . ILE A 1 87 ? -2.387 -10.190 1.701 1.00 93.19 87 ILE A CA 1
ATOM 709 C C . ILE A 1 87 ? -2.652 -10.643 3.143 1.00 93.19 87 ILE A C 1
ATOM 711 O O . ILE A 1 87 ? -2.720 -9.808 4.040 1.00 93.19 87 ILE A O 1
ATOM 715 N N . GLU A 1 88 ? -2.711 -11.949 3.406 1.00 91.81 88 GLU A N 1
ATOM 716 C CA . GLU A 1 88 ? -2.825 -12.491 4.766 1.00 91.81 88 GLU A CA 1
ATOM 717 C C . GLU A 1 88 ? -1.644 -12.086 5.657 1.00 91.81 88 GLU A C 1
ATOM 719 O O . GLU A 1 88 ? -1.828 -11.722 6.821 1.00 91.81 88 GLU A O 1
ATOM 724 N N . GLU A 1 89 ? -0.422 -12.153 5.126 1.00 89.62 89 GLU A N 1
ATOM 725 C CA . GLU A 1 89 ? 0.781 -11.724 5.835 1.00 89.62 89 GLU A CA 1
ATOM 726 C C . GLU A 1 89 ? 0.759 -10.221 6.122 1.00 89.62 89 GLU A C 1
ATOM 728 O O . GLU A 1 89 ? 1.015 -9.805 7.255 1.00 89.62 89 GLU A O 1
ATOM 733 N N . LEU A 1 90 ? 0.371 -9.422 5.128 1.00 90.19 90 LEU A N 1
ATOM 734 C CA . LEU A 1 90 ? 0.250 -7.975 5.243 1.00 90.19 90 LEU A CA 1
ATOM 735 C C . LEU A 1 90 ? -0.790 -7.577 6.296 1.00 90.19 90 LEU A C 1
ATOM 737 O O . LEU A 1 90 ? -0.497 -6.770 7.177 1.00 90.19 90 LEU A O 1
ATOM 741 N N . SER A 1 91 ? -1.975 -8.187 6.261 1.00 93.25 91 SER A N 1
ATOM 742 C CA . SER A 1 91 ? -3.042 -7.960 7.239 1.00 93.25 91 SER A CA 1
ATOM 743 C C . SER A 1 91 ? -2.596 -8.337 8.651 1.00 93.25 91 SER A C 1
ATOM 745 O O . SER A 1 91 ? -2.796 -7.565 9.590 1.00 93.25 91 SER A O 1
ATOM 747 N N . ARG A 1 92 ? -1.912 -9.478 8.819 1.00 91.50 92 ARG A N 1
ATOM 748 C CA . ARG A 1 92 ? -1.356 -9.893 10.118 1.00 91.50 92 ARG A CA 1
ATOM 749 C C . ARG A 1 92 ? -0.337 -8.883 10.646 1.00 91.50 92 ARG A C 1
ATOM 751 O O . ARG A 1 92 ? -0.378 -8.527 11.823 1.00 91.50 92 ARG A O 1
ATOM 758 N N . HIS A 1 93 ? 0.559 -8.410 9.783 1.00 87.06 93 HIS A N 1
ATOM 759 C CA . HIS A 1 93 ? 1.548 -7.391 10.130 1.00 87.06 93 HIS A CA 1
ATOM 760 C C . HIS A 1 93 ? 0.886 -6.072 10.543 1.00 87.06 93 HIS A C 1
ATOM 762 O O . HIS A 1 93 ? 1.246 -5.508 11.578 1.00 87.06 93 HIS A O 1
ATOM 768 N N . LEU A 1 94 ? -0.126 -5.609 9.805 1.00 90.81 94 LEU A N 1
ATOM 769 C CA . LEU A 1 94 ? -0.867 -4.391 10.140 1.00 90.81 94 LEU A CA 1
ATOM 770 C C . LEU A 1 94 ? -1.573 -4.502 11.494 1.00 90.81 94 LEU A C 1
ATOM 772 O O . LEU A 1 94 ? -1.445 -3.589 12.305 1.00 90.81 94 LEU A O 1
ATOM 776 N N . VAL A 1 95 ? -2.238 -5.623 11.785 1.00 92.88 95 VAL A N 1
ATOM 777 C CA . VAL A 1 95 ? -2.851 -5.864 13.105 1.00 92.88 95 VAL A CA 1
ATOM 778 C C . VAL A 1 95 ? -1.802 -5.826 14.219 1.00 92.88 95 VAL A C 1
ATOM 780 O O . VAL A 1 95 ? -2.051 -5.264 15.282 1.00 92.88 95 VAL A O 1
ATOM 783 N N . GLN A 1 96 ? -0.613 -6.387 13.989 1.00 88.12 96 GLN A N 1
ATOM 784 C CA . GLN A 1 96 ? 0.435 -6.441 15.008 1.00 88.12 96 GLN A CA 1
ATOM 785 C C . GLN A 1 96 ? 1.140 -5.093 15.229 1.00 88.12 96 GLN A C 1
ATOM 787 O O . GLN A 1 96 ? 1.575 -4.800 16.344 1.00 88.12 96 GLN A O 1
ATOM 792 N N . LYS A 1 97 ? 1.338 -4.300 14.170 1.00 85.31 97 LYS A N 1
ATOM 793 C CA . LYS A 1 97 ? 2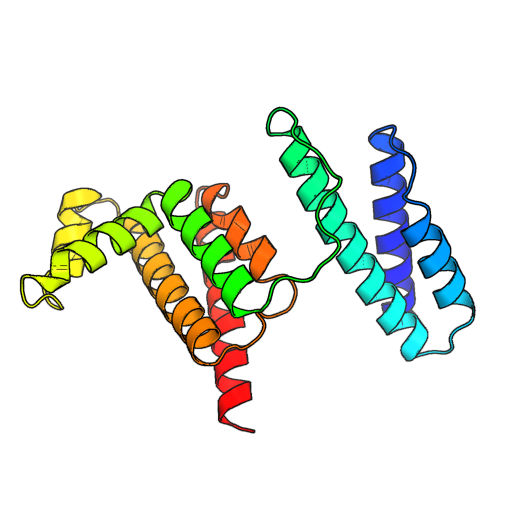.237 -3.133 14.194 1.00 85.31 97 LYS A CA 1
ATOM 794 C C . LYS A 1 97 ? 1.526 -1.787 14.102 1.00 85.31 97 LYS A C 1
ATOM 796 O O . LYS A 1 97 ? 2.098 -0.785 14.534 1.00 85.31 97 LYS A O 1
ATOM 801 N N . ASN A 1 98 ? 0.314 -1.737 13.556 1.00 87.44 98 ASN A N 1
ATOM 802 C CA . ASN A 1 98 ? -0.444 -0.506 13.379 1.00 87.44 98 ASN A CA 1
ATOM 803 C C . ASN A 1 98 ? -1.621 -0.454 14.372 1.00 87.44 98 ASN A C 1
ATOM 805 O O . ASN A 1 98 ? -2.638 -1.107 14.139 1.00 87.44 98 ASN A O 1
ATOM 809 N N . PRO A 1 99 ? -1.539 0.347 15.454 1.00 90.62 99 PRO A N 1
ATOM 810 C CA . PRO A 1 99 ? -2.580 0.375 16.484 1.00 90.62 99 PRO A CA 1
ATOM 811 C C . PRO A 1 99 ? -3.941 0.844 15.952 1.00 90.62 99 PRO A C 1
ATOM 813 O O . PRO A 1 99 ? -4.974 0.408 16.444 1.00 90.62 99 PRO A O 1
ATOM 816 N N . TYR A 1 100 ? -3.962 1.682 14.916 1.00 92.00 100 TYR A N 1
ATOM 817 C CA . TYR A 1 100 ? -5.202 2.170 14.312 1.00 92.00 100 TYR A CA 1
ATOM 818 C C . TYR A 1 100 ? -5.871 1.087 13.458 1.00 92.00 100 TYR A C 1
ATOM 820 O O . TYR A 1 100 ? -7.087 0.925 13.489 1.00 92.00 100 TYR A O 1
ATOM 828 N N . PHE A 1 101 ? -5.078 0.283 12.746 1.00 93.06 101 PHE A N 1
ATOM 829 C CA . PHE A 1 101 ? -5.591 -0.899 12.050 1.00 93.06 101 PHE A CA 1
ATOM 830 C C . PHE A 1 101 ? -6.073 -1.970 13.045 1.00 93.06 101 PHE A C 1
ATOM 832 O O . PHE A 1 101 ? -7.107 -2.604 12.839 1.00 93.06 101 PHE A O 1
ATOM 839 N N . ALA A 1 102 ? -5.359 -2.138 14.163 1.00 91.81 102 ALA A N 1
ATOM 840 C CA . ALA A 1 102 ? -5.733 -3.071 15.221 1.00 91.81 102 ALA A CA 1
ATOM 841 C C . ALA A 1 102 ? -7.096 -2.736 15.854 1.00 91.81 102 ALA A C 1
ATOM 843 O O . ALA A 1 102 ? -7.863 -3.660 16.121 1.00 91.81 102 ALA A O 1
ATOM 844 N N . LEU A 1 103 ? -7.436 -1.449 16.027 1.00 91.31 103 LEU A N 1
ATOM 845 C CA . LEU A 1 103 ? -8.765 -1.021 16.498 1.00 91.31 103 LEU A CA 1
ATOM 846 C C . LEU A 1 103 ? -9.884 -1.550 15.597 1.00 91.31 103 LEU A C 1
ATOM 848 O O . LEU A 1 103 ? -10.873 -2.091 16.088 1.00 91.31 103 LEU A O 1
ATOM 852 N N . TRP A 1 104 ? -9.708 -1.451 14.278 1.00 90.94 104 TRP A N 1
ATOM 853 C CA . TRP A 1 104 ? -10.676 -1.986 13.322 1.00 90.94 104 TRP A CA 1
ATOM 854 C C . TRP A 1 104 ? -10.785 -3.510 13.406 1.00 90.94 104 TRP A C 1
ATOM 856 O O . TRP A 1 104 ? -11.888 -4.054 13.449 1.00 90.94 104 TRP A O 1
ATOM 866 N N . SER A 1 105 ? -9.650 -4.209 13.480 1.00 87.69 105 SER A N 1
ATOM 867 C CA . SER A 1 105 ? -9.640 -5.668 13.621 1.00 87.69 105 SER A CA 1
ATOM 868 C C . SER A 1 105 ? -10.327 -6.130 14.910 1.00 87.69 105 SER A C 1
ATOM 870 O O . SER A 1 105 ? -11.111 -7.080 14.879 1.00 87.69 105 SER A O 1
ATOM 872 N N . GLY A 1 106 ? -10.059 -5.457 16.033 1.00 86.69 106 GLY A N 1
ATOM 873 C CA . GLY A 1 106 ? -10.690 -5.737 17.321 1.00 86.69 106 GLY A CA 1
ATOM 874 C C . GLY A 1 106 ? -12.197 -5.505 17.267 1.00 86.69 106 GLY A C 1
ATOM 875 O O . GLY A 1 106 ? -12.973 -6.396 17.613 1.00 86.69 106 GLY A O 1
ATOM 876 N N . TYR A 1 107 ? -12.615 -4.362 16.725 1.00 85.06 107 TYR A N 1
ATOM 877 C CA . TYR A 1 107 ? -14.023 -4.038 16.536 1.00 85.06 107 TYR A CA 1
ATOM 878 C C . TYR A 1 107 ? -14.745 -5.075 15.665 1.00 85.06 107 TYR A C 1
ATOM 880 O O . TYR A 1 107 ? -15.712 -5.672 16.129 1.00 85.06 107 TYR A O 1
ATOM 888 N N . LYS A 1 108 ? -14.244 -5.395 14.460 1.00 83.56 108 LYS A N 1
ATOM 889 C CA . LYS A 1 108 ? -14.850 -6.418 13.582 1.00 83.56 108 LYS A CA 1
ATOM 890 C C . LYS A 1 108 ? -15.042 -7.764 14.281 1.00 83.56 108 LYS A C 1
ATOM 892 O O . LYS A 1 108 ? -16.081 -8.394 14.107 1.00 83.56 108 LYS A O 1
ATOM 897 N N . SER A 1 109 ? -14.058 -8.197 15.072 1.00 77.94 109 SER A N 1
ATOM 898 C CA . SER A 1 109 ? -14.136 -9.476 15.785 1.00 77.94 109 SER A CA 1
ATOM 899 C C . SER A 1 109 ? -15.244 -9.499 16.850 1.00 77.94 109 SER A C 1
ATOM 901 O O . SER A 1 109 ? -15.925 -10.513 16.995 1.00 77.94 109 SER A O 1
ATOM 903 N N . GLY A 1 110 ? -15.497 -8.370 17.525 1.00 66.81 110 GLY A N 1
ATOM 904 C CA . GLY A 1 110 ? -16.547 -8.235 18.545 1.00 66.81 110 GLY A CA 1
ATOM 905 C C . GLY A 1 110 ? -17.952 -7.924 18.006 1.00 66.81 110 GLY A C 1
ATOM 906 O O . GLY A 1 110 ? -18.935 -8.105 18.719 1.00 66.81 110 GLY A O 1
ATOM 907 N N . VAL A 1 111 ? -18.075 -7.475 16.752 1.00 63.41 111 VAL A N 1
ATOM 908 C CA . VAL A 1 111 ? -19.357 -7.118 16.102 1.00 63.41 111 VAL A CA 1
ATOM 909 C C . VAL A 1 111 ? -20.165 -8.345 15.659 1.00 63.41 111 VAL A C 1
ATOM 911 O O . VAL A 1 111 ? -21.372 -8.241 15.460 1.00 63.41 111 VAL A O 1
ATOM 914 N N . SER A 1 112 ? -19.552 -9.530 15.585 1.00 52.31 112 SER A N 1
ATOM 915 C CA . SER A 1 112 ? -20.278 -10.778 15.294 1.00 52.31 112 SER A CA 1
ATOM 916 C C . SER A 1 112 ? -21.380 -11.118 16.319 1.00 52.31 112 SER A C 1
ATOM 918 O O . SER A 1 112 ? -22.296 -11.861 15.977 1.00 52.31 112 SER A O 1
ATOM 920 N N . ASP A 1 113 ? -21.369 -10.498 17.511 1.00 55.00 113 ASP A N 1
ATOM 921 C CA . ASP A 1 113 ? -22.368 -10.725 18.567 1.00 55.00 113 ASP A CA 1
ATOM 922 C C . ASP A 1 113 ? -23.450 -9.631 18.718 1.00 55.00 113 ASP A C 1
ATOM 924 O O . ASP A 1 113 ? -24.432 -9.856 19.429 1.00 55.00 113 ASP A O 1
ATOM 928 N N . ARG A 1 114 ? -23.359 -8.458 18.061 1.00 48.91 114 ARG A N 1
ATOM 929 C CA . ARG A 1 114 ? -24.449 -7.446 18.007 1.00 48.91 114 ARG A CA 1
ATOM 930 C C . ARG A 1 114 ? -24.357 -6.595 16.737 1.00 48.91 114 ARG A C 1
ATOM 932 O O . ARG A 1 114 ? -23.278 -6.218 16.332 1.00 48.91 114 ARG A O 1
ATOM 939 N N . SER A 1 115 ? -25.499 -6.223 16.155 1.00 51.38 115 SER A N 1
ATOM 940 C CA . SER A 1 115 ? -25.645 -5.310 15.000 1.00 51.38 115 SER A CA 1
ATOM 941 C C . SER A 1 115 ? -24.847 -4.000 15.159 1.00 51.38 115 SER A C 1
ATOM 943 O O . SER A 1 115 ? -25.175 -3.211 16.054 1.00 51.38 115 SER A O 1
ATOM 945 N N . VAL A 1 116 ? -23.839 -3.735 14.305 1.00 53.50 116 VAL A N 1
ATOM 946 C CA . VAL A 1 116 ? -23.018 -2.513 14.411 1.00 53.50 116 VAL A CA 1
ATOM 947 C C . VAL A 1 116 ? -22.566 -1.877 13.079 1.00 53.50 116 VAL A C 1
ATOM 949 O O . VAL A 1 116 ? -21.429 -2.036 12.640 1.00 53.50 116 VAL A O 1
ATOM 952 N N . ALA A 1 117 ? -23.425 -1.040 12.494 1.00 53.56 117 ALA A N 1
ATOM 953 C CA . ALA A 1 117 ? -22.979 0.045 11.607 1.00 53.56 117 ALA A CA 1
ATOM 954 C C . ALA A 1 117 ? -22.997 1.406 12.333 1.00 53.56 117 ALA A C 1
ATOM 956 O O . ALA A 1 117 ? -22.065 2.187 12.182 1.00 53.56 117 ALA A O 1
ATOM 957 N N . GLU A 1 118 ? -23.987 1.649 13.203 1.00 55.19 118 GLU A N 1
ATOM 958 C CA . GLU A 1 118 ? -24.150 2.936 13.902 1.00 55.19 118 GLU A CA 1
ATOM 959 C C . GLU A 1 118 ? -23.121 3.217 15.015 1.00 55.19 118 GLU A C 1
ATOM 961 O O . GLU A 1 118 ? -23.006 4.364 15.419 1.00 55.19 118 GLU A O 1
ATOM 966 N N . LYS A 1 119 ? -22.330 2.240 15.497 1.00 73.31 119 LYS A N 1
ATOM 967 C CA . LYS A 1 119 ? -21.393 2.474 16.624 1.00 73.31 119 LYS A CA 1
ATOM 968 C C . LYS A 1 119 ? -19.919 2.598 16.254 1.00 73.31 119 LYS A C 1
ATOM 970 O O . LYS A 1 119 ? -19.109 2.719 17.166 1.00 73.31 119 LYS A O 1
ATOM 975 N N . TRP A 1 120 ? -19.525 2.524 14.982 1.00 84.44 120 TRP A N 1
ATOM 976 C CA . TRP A 1 120 ? -18.091 2.585 14.663 1.00 84.44 120 TRP A CA 1
ATOM 977 C C . TRP A 1 120 ? -17.500 3.961 14.979 1.00 84.44 120 TRP A C 1
ATOM 979 O O . TRP A 1 120 ? -16.463 4.045 15.630 1.00 84.44 120 TRP A O 1
ATOM 989 N N . ASP A 1 121 ? -18.178 5.034 14.571 1.00 82.75 121 ASP A N 1
ATOM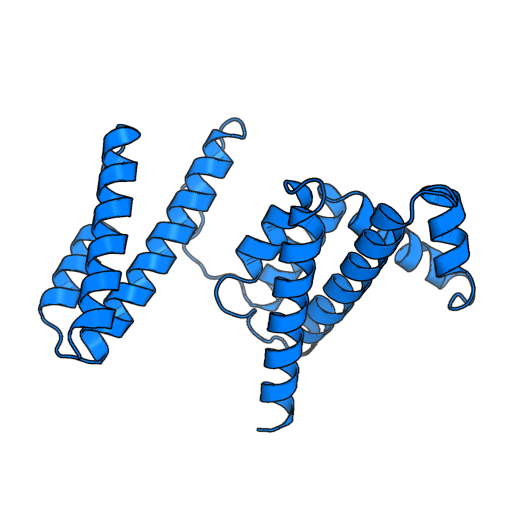 990 C CA . ASP A 1 121 ? -17.723 6.397 14.857 1.00 82.75 121 ASP A CA 1
ATOM 991 C C . ASP A 1 121 ? -17.749 6.702 16.364 1.00 82.75 121 ASP A C 1
ATOM 993 O O . ASP A 1 121 ? -16.800 7.291 16.882 1.00 82.75 121 ASP A O 1
ATOM 997 N N . ASP A 1 122 ? -18.768 6.221 17.085 1.00 82.69 122 ASP A N 1
ATOM 998 C CA . ASP A 1 122 ? -18.842 6.329 18.548 1.00 82.69 122 ASP A CA 1
ATOM 999 C C . ASP A 1 122 ? -17.714 5.548 19.237 1.00 82.69 122 ASP A C 1
ATOM 1001 O O . ASP A 1 122 ? -17.069 6.054 20.156 1.00 82.69 122 ASP A O 1
ATOM 1005 N N . TYR A 1 123 ? -17.430 4.331 18.764 1.00 85.56 123 TYR A N 1
ATOM 1006 C CA . TYR A 1 123 ? -16.325 3.506 19.246 1.00 85.56 123 TYR A CA 1
ATOM 1007 C C . TYR A 1 123 ? -14.976 4.196 19.012 1.00 85.56 123 TYR A C 1
ATOM 1009 O O . TYR A 1 123 ? -14.151 4.264 19.920 1.00 85.56 123 TYR A O 1
ATOM 1017 N N . LEU A 1 124 ? -14.762 4.782 17.831 1.00 88.12 124 LEU A N 1
ATOM 1018 C CA . LEU A 1 124 ? -13.549 5.546 17.541 1.00 88.12 124 LEU A CA 1
ATOM 1019 C C . LEU A 1 124 ? -13.399 6.762 18.453 1.00 88.12 124 LEU A C 1
ATOM 1021 O O . LEU A 1 124 ? -12.307 7.002 18.971 1.00 88.12 124 LEU A O 1
ATOM 1025 N N . ALA A 1 125 ? -14.478 7.517 18.662 1.00 85.50 125 ALA A N 1
ATOM 1026 C CA . ALA A 1 125 ? -14.468 8.667 19.557 1.00 85.50 125 ALA A CA 1
ATOM 1027 C C . ALA A 1 125 ? -14.176 8.257 21.010 1.00 85.50 125 ALA A C 1
ATOM 1029 O O . ALA A 1 125 ? -13.477 8.986 21.716 1.00 85.50 125 ALA A O 1
ATOM 1030 N N . GLN A 1 126 ? -14.657 7.088 21.443 1.00 86.12 126 GLN A N 1
ATOM 1031 C CA . GLN A 1 126 ? -14.377 6.528 22.764 1.00 86.12 126 GLN A CA 1
ATOM 1032 C C . GLN A 1 126 ? -12.910 6.090 22.918 1.00 86.12 126 GLN A C 1
ATOM 1034 O O . GLN A 1 126 ? -12.286 6.422 23.924 1.00 86.12 126 GLN A O 1
ATOM 1039 N N . GLU A 1 127 ? -12.350 5.378 21.938 1.00 88.25 127 GLU A N 1
ATOM 1040 C CA . GLU A 1 127 ? -10.992 4.812 22.015 1.00 88.25 127 GLU A CA 1
ATOM 1041 C C . GLU A 1 127 ? -9.886 5.854 21.789 1.00 88.25 127 GLU A C 1
ATOM 1043 O O . GLU A 1 127 ? -8.839 5.825 22.438 1.00 88.25 127 GLU A O 1
ATOM 1048 N N . LEU A 1 128 ? -10.096 6.793 20.863 1.00 88.88 128 LEU A N 1
ATOM 1049 C CA . LEU A 1 128 ? -9.093 7.800 20.494 1.00 88.88 128 LEU A CA 1
ATOM 1050 C C . LEU A 1 128 ? -9.297 9.134 21.219 1.00 88.88 128 LEU A C 1
ATOM 1052 O O . LEU A 1 128 ? -8.360 9.929 21.335 1.00 88.88 128 LEU A O 1
ATOM 1056 N N . GLY A 1 129 ? -10.505 9.374 21.726 1.00 85.56 129 GLY A N 1
ATOM 1057 C CA . GLY A 1 129 ? -10.940 10.647 22.282 1.00 85.56 129 GLY A CA 1
ATOM 1058 C C . GLY A 1 129 ? -11.546 11.575 21.215 1.00 85.56 129 GLY A C 1
ATOM 1059 O O . GLY A 1 129 ? -11.064 11.633 20.080 1.00 85.56 129 GLY A O 1
ATOM 1060 N N . PRO A 1 130 ? -12.560 12.384 21.573 1.00 78.62 130 PRO A N 1
ATOM 1061 C CA . PRO A 1 130 ? -13.360 13.159 20.615 1.00 78.62 130 PRO A CA 1
ATOM 1062 C C . PRO A 1 130 ? -12.605 14.316 19.938 1.00 78.62 130 PRO A C 1
ATOM 1064 O O . PRO A 1 130 ? -13.089 14.885 18.965 1.00 78.62 130 PRO A O 1
ATOM 1067 N N . HIS A 1 131 ? -11.422 14.686 20.436 1.00 81.44 131 HIS A N 1
ATOM 1068 C CA . HIS A 1 131 ? -10.629 15.811 19.923 1.00 81.44 131 HIS A CA 1
ATOM 1069 C C . HIS A 1 131 ? -9.461 15.385 19.020 1.00 81.44 131 HIS A C 1
ATOM 1071 O O . HIS A 1 131 ? -8.617 16.210 18.679 1.00 81.44 131 HIS A O 1
ATOM 1077 N N . ARG A 1 132 ? -9.397 14.108 18.629 1.00 85.56 132 ARG A N 1
ATOM 1078 C CA . ARG A 1 132 ? -8.321 13.536 17.807 1.00 85.56 132 ARG A CA 1
ATOM 1079 C C . ARG A 1 132 ? -8.752 13.314 16.360 1.00 85.56 132 ARG A C 1
ATOM 1081 O O . ARG A 1 132 ? -8.751 12.194 15.856 1.00 85.56 132 ARG A O 1
ATOM 1088 N N . ALA A 1 133 ? -9.176 14.394 15.705 1.00 86.69 133 ALA A N 1
ATOM 1089 C CA . ALA A 1 133 ? -9.739 14.335 14.355 1.00 86.69 133 ALA A CA 1
ATOM 1090 C C . ALA A 1 133 ? -8.777 13.688 13.338 1.00 86.69 133 ALA A C 1
ATOM 1092 O O . ALA A 1 133 ? -9.195 12.845 12.549 1.00 86.69 133 ALA A O 1
ATOM 1093 N N . GLU A 1 134 ? -7.481 14.010 13.401 1.00 87.62 134 GLU A N 1
ATOM 1094 C CA . GLU A 1 134 ? -6.478 13.448 12.486 1.00 87.62 134 GLU A CA 1
ATOM 1095 C C . GLU A 1 134 ? -6.291 11.936 12.672 1.00 87.62 134 GLU A C 1
ATOM 1097 O O . GLU A 1 134 ? -6.162 11.190 11.698 1.00 87.62 134 GLU A O 1
ATOM 1102 N N . GLU A 1 135 ? -6.274 11.459 13.917 1.00 89.94 135 GLU A N 1
ATOM 1103 C CA . GLU A 1 135 ? -6.206 10.036 14.233 1.00 89.94 135 GLU A CA 1
ATOM 1104 C C . GLU A 1 135 ? -7.481 9.299 13.835 1.00 89.94 135 GLU A C 1
ATOM 1106 O O . GLU A 1 135 ? -7.393 8.185 13.318 1.00 89.94 135 GLU A O 1
ATOM 1111 N N . ILE A 1 136 ? -8.651 9.907 14.035 1.00 90.50 136 ILE A N 1
ATOM 1112 C CA . ILE A 1 136 ? -9.940 9.343 13.620 1.00 90.50 136 ILE A CA 1
ATOM 1113 C C . ILE A 1 136 ? -9.967 9.174 12.098 1.00 90.50 136 ILE A C 1
ATOM 1115 O O . ILE A 1 136 ? -10.235 8.076 11.607 1.00 90.50 136 ILE A O 1
ATOM 1119 N N . ASP A 1 137 ? -9.604 10.210 11.342 1.00 90.56 137 ASP A N 1
ATOM 1120 C CA . ASP A 1 137 ? -9.555 10.150 9.878 1.00 90.56 137 ASP A CA 1
ATOM 1121 C C . ASP A 1 137 ? -8.526 9.133 9.377 1.00 90.56 137 ASP A C 1
ATOM 1123 O O . ASP A 1 137 ? -8.761 8.405 8.404 1.00 90.56 137 ASP A O 1
ATOM 1127 N N . PHE A 1 138 ? -7.378 9.042 10.053 1.00 91.62 138 PHE A N 1
ATOM 1128 C CA . PHE A 1 138 ? -6.379 8.032 9.730 1.00 91.62 138 PHE A CA 1
ATOM 1129 C C . PHE A 1 138 ? -6.917 6.623 9.982 1.00 91.62 138 PHE A C 1
ATOM 1131 O O . PHE A 1 138 ? -6.747 5.738 9.146 1.00 91.62 138 PHE A O 1
ATOM 1138 N N . THR A 1 139 ? -7.620 6.420 11.093 1.00 92.69 139 THR A N 1
ATOM 1139 C CA . THR A 1 139 ? -8.215 5.127 11.439 1.00 92.69 139 THR A CA 1
ATOM 1140 C C . THR A 1 139 ? -9.297 4.729 10.444 1.00 92.69 139 THR A C 1
ATOM 1142 O O . THR A 1 139 ? -9.306 3.592 9.983 1.00 92.69 139 THR A O 1
ATOM 1145 N N . ARG A 1 140 ? -10.140 5.669 10.003 1.00 91.94 140 ARG A N 1
ATOM 1146 C CA . ARG A 1 140 ? -11.095 5.443 8.903 1.00 91.94 140 ARG A CA 1
ATOM 1147 C C . ARG A 1 140 ? -10.393 5.034 7.607 1.00 91.94 140 ARG A C 1
ATOM 1149 O O . ARG A 1 140 ? -10.852 4.131 6.918 1.00 91.94 140 ARG A O 1
ATOM 1156 N N . SER A 1 141 ? -9.244 5.635 7.308 1.00 94.19 141 SER A N 1
ATOM 1157 C CA . SER A 1 141 ? -8.438 5.251 6.143 1.00 94.19 141 SER A CA 1
ATOM 1158 C C . SER A 1 141 ? -7.852 3.834 6.275 1.00 94.19 141 SER A C 1
ATOM 1160 O O . SER A 1 141 ? -7.724 3.132 5.277 1.00 94.19 141 SER A O 1
ATOM 1162 N N . MET A 1 142 ? -7.535 3.378 7.494 1.00 93.88 142 MET A N 1
ATOM 1163 C CA . MET A 1 142 ? -7.125 1.987 7.749 1.00 93.88 142 MET A CA 1
ATOM 1164 C C . MET A 1 142 ? -8.279 0.992 7.547 1.00 93.88 142 MET A C 1
ATOM 1166 O O . MET A 1 142 ? -8.043 -0.108 7.056 1.00 93.88 142 MET A O 1
ATOM 1170 N N . VAL A 1 143 ? -9.517 1.376 7.883 1.00 93.44 143 VAL A N 1
ATOM 1171 C CA . VAL A 1 143 ? -10.718 0.572 7.580 1.00 93.44 143 VAL A CA 1
ATOM 1172 C C . VAL A 1 143 ? -10.882 0.403 6.074 1.00 93.44 143 VAL A C 1
ATOM 1174 O O . VAL A 1 143 ? -11.130 -0.700 5.596 1.00 93.44 143 VAL A O 1
ATOM 1177 N N . GLU A 1 144 ? -10.722 1.487 5.318 1.00 95.38 144 GLU A N 1
ATOM 1178 C CA . GLU A 1 144 ? -10.818 1.426 3.861 1.00 95.38 144 GLU A CA 1
ATOM 1179 C C . GLU A 1 144 ? -9.703 0.567 3.253 1.00 95.38 144 GLU A C 1
ATOM 1181 O O . GLU A 1 144 ? -9.953 -0.238 2.359 1.00 95.38 144 GLU A O 1
ATOM 1186 N N . LEU A 1 145 ? -8.487 0.658 3.797 1.00 96.69 145 LEU A N 1
ATOM 1187 C CA . LEU A 1 145 ? -7.380 -0.204 3.395 1.00 96.69 145 LEU A CA 1
ATOM 1188 C C . LEU A 1 145 ? -7.709 -1.688 3.605 1.00 96.69 145 LEU A C 1
ATOM 1190 O O . LEU A 1 145 ? -7.488 -2.491 2.705 1.00 96.69 145 LEU A O 1
ATOM 1194 N N . ASP A 1 146 ? -8.251 -2.053 4.768 1.00 95.31 146 ASP A N 1
ATOM 1195 C CA . ASP A 1 146 ? -8.675 -3.424 5.072 1.00 95.31 146 ASP A CA 1
ATOM 1196 C C . ASP A 1 146 ? -9.748 -3.935 4.098 1.00 95.31 146 ASP A C 1
ATOM 1198 O O . ASP A 1 146 ? -9.651 -5.064 3.614 1.00 95.31 146 ASP A O 1
ATOM 1202 N N . ARG A 1 147 ? -10.733 -3.095 3.756 1.00 94.56 147 ARG A N 1
ATOM 1203 C CA . ARG A 1 147 ? -11.771 -3.439 2.771 1.00 94.56 147 ARG A CA 1
ATOM 1204 C C . ARG A 1 147 ? -11.175 -3.724 1.400 1.00 94.56 147 ARG A C 1
ATOM 1206 O O . ARG A 1 147 ? -11.480 -4.757 0.813 1.00 94.56 147 ARG A O 1
ATOM 1213 N N . LEU A 1 148 ? -10.300 -2.845 0.913 1.00 96.75 148 LEU A N 1
ATOM 1214 C CA . LEU A 1 148 ? -9.640 -3.026 -0.381 1.00 96.75 148 LEU A CA 1
ATOM 1215 C C . LEU A 1 148 ? -8.776 -4.291 -0.380 1.00 96.75 148 LEU A C 1
ATOM 1217 O O . LEU A 1 148 ? -8.881 -5.094 -1.300 1.00 96.75 148 LEU A O 1
ATOM 1221 N N . LEU A 1 149 ? -7.978 -4.519 0.667 1.00 95.69 149 LEU A N 1
ATOM 1222 C CA . LEU A 1 149 ? -7.179 -5.741 0.798 1.00 95.69 149 LEU A CA 1
ATOM 1223 C C . LEU A 1 149 ? -8.046 -7.005 0.785 1.00 95.69 149 LEU A C 1
ATOM 1225 O O . LEU A 1 149 ? -7.678 -7.975 0.129 1.00 95.69 149 LEU A O 1
ATOM 1229 N N . THR A 1 150 ? -9.202 -6.975 1.450 1.00 94.31 150 THR A N 1
ATOM 1230 C CA . THR A 1 150 ? -10.159 -8.091 1.447 1.00 94.31 150 THR A CA 1
ATOM 1231 C C . THR A 1 150 ? -10.661 -8.384 0.032 1.00 94.31 150 THR A C 1
ATOM 1233 O O . THR A 1 150 ? -10.642 -9.537 -0.377 1.00 94.31 150 THR A O 1
ATOM 1236 N N . LEU A 1 151 ? -10.998 -7.359 -0.762 1.00 94.88 151 LEU A N 1
ATOM 1237 C CA . LEU A 1 151 ? -11.413 -7.542 -2.162 1.00 94.88 151 LEU A CA 1
ATOM 1238 C C . LEU A 1 151 ? -10.311 -8.193 -3.013 1.00 94.88 151 LEU A C 1
ATOM 1240 O O . LEU A 1 151 ? -10.557 -9.186 -3.693 1.00 94.88 151 LEU A O 1
ATOM 1244 N N . PHE A 1 152 ? -9.072 -7.695 -2.923 1.00 94.25 152 PHE A N 1
ATOM 1245 C CA . PHE A 1 152 ? -7.936 -8.319 -3.615 1.00 94.25 152 PHE A CA 1
ATOM 1246 C C . PHE A 1 152 ? -7.717 -9.775 -3.165 1.00 94.25 152 PHE A C 1
ATOM 1248 O O . PHE A 1 152 ? -7.360 -10.630 -3.976 1.00 94.25 152 PHE A O 1
ATOM 1255 N N . GLN A 1 153 ? -7.921 -10.076 -1.880 1.00 93.00 153 GLN A N 1
ATOM 1256 C CA . GLN A 1 153 ? -7.772 -11.426 -1.339 1.00 93.00 153 GLN A CA 1
ATOM 1257 C C . GLN A 1 153 ? -8.870 -12.369 -1.847 1.00 93.00 153 GLN A C 1
ATOM 1259 O O . GLN A 1 153 ? -8.559 -13.478 -2.301 1.00 93.00 153 GLN A O 1
ATOM 1264 N N . ASP A 1 154 ? -10.128 -11.938 -1.788 1.00 92.19 154 ASP A N 1
ATOM 1265 C CA . ASP A 1 154 ? -11.295 -12.721 -2.194 1.00 92.19 154 ASP A CA 1
ATOM 1266 C C . ASP A 1 154 ? -11.202 -13.091 -3.677 1.00 92.19 154 ASP A C 1
ATOM 1268 O O . ASP A 1 154 ? -11.274 -14.279 -4.017 1.00 92.19 154 ASP A O 1
ATOM 1272 N N . ASP A 1 155 ? -10.860 -12.121 -4.526 1.00 90.81 155 ASP A N 1
ATOM 1273 C CA . ASP A 1 155 ? -10.683 -12.310 -5.970 1.00 90.81 155 ASP A CA 1
ATOM 1274 C C . ASP A 1 155 ? -9.313 -12.915 -6.345 1.00 90.81 155 ASP A C 1
ATOM 1276 O O . ASP A 1 155 ? -9.040 -13.197 -7.512 1.00 90.81 155 ASP A O 1
ATOM 1280 N N . ASN A 1 156 ? -8.441 -13.160 -5.357 1.00 89.25 156 ASN A N 1
ATOM 1281 C CA . ASN A 1 156 ? -7.075 -13.667 -5.536 1.00 89.25 156 ASN A CA 1
ATOM 1282 C C . ASN A 1 156 ? -6.240 -12.825 -6.528 1.00 89.25 156 ASN A C 1
ATOM 1284 O O . ASN A 1 156 ? -5.405 -13.350 -7.272 1.00 89.25 156 ASN A O 1
ATOM 1288 N N . LEU A 1 157 ? -6.462 -11.512 -6.526 1.00 89.94 157 LEU A N 1
ATOM 1289 C CA . LEU A 1 157 ? -5.772 -10.552 -7.378 1.00 89.94 157 LEU A CA 1
ATOM 1290 C C . LEU A 1 157 ? -4.397 -10.195 -6.791 1.00 89.94 157 LEU A C 1
ATOM 1292 O O . LEU A 1 157 ? -4.265 -10.015 -5.576 1.00 89.94 157 LEU A O 1
ATOM 1296 N N . PRO A 1 158 ? -3.351 -10.064 -7.626 1.00 87.69 158 PRO A N 1
ATOM 1297 C CA . PRO A 1 158 ? -2.066 -9.551 -7.172 1.00 87.69 158 PRO A CA 1
ATOM 1298 C C . PRO A 1 158 ? -2.194 -8.082 -6.760 1.00 87.69 158 PRO A C 1
ATOM 1300 O O . PRO A 1 158 ? -2.868 -7.295 -7.422 1.00 87.69 158 PRO A O 1
ATOM 1303 N N . LEU A 1 159 ? -1.497 -7.696 -5.690 1.00 86.00 159 LEU A N 1
ATOM 1304 C CA . LEU A 1 159 ? -1.402 -6.287 -5.323 1.00 86.00 159 LEU A CA 1
ATOM 1305 C C . LEU A 1 159 ? -0.648 -5.495 -6.409 1.00 86.00 159 LEU A C 1
ATOM 1307 O O . LEU A 1 159 ? 0.309 -6.018 -6.993 1.00 86.00 159 LEU A O 1
ATOM 1311 N N . PRO A 1 160 ? -1.006 -4.219 -6.636 1.00 85.81 160 PRO A N 1
ATOM 1312 C CA . PRO A 1 160 ? -0.294 -3.355 -7.570 1.00 85.81 160 PRO A CA 1
ATOM 1313 C C . PRO A 1 160 ? 1.183 -3.200 -7.198 1.00 85.81 160 PRO A C 1
ATOM 1315 O O . PRO A 1 160 ? 1.580 -3.346 -6.036 1.00 85.81 160 PRO A O 1
ATOM 1318 N N . ARG A 1 161 ? 2.016 -2.860 -8.186 1.00 76.69 161 ARG A N 1
ATOM 1319 C CA . ARG A 1 161 ? 3.472 -2.717 -8.016 1.00 76.69 161 ARG A CA 1
ATOM 1320 C C . ARG A 1 161 ? 3.804 -1.814 -6.817 1.00 76.69 161 ARG A C 1
ATOM 1322 O O . ARG A 1 161 ? 3.351 -0.675 -6.736 1.00 76.69 161 ARG A O 1
ATOM 1329 N N . LEU A 1 162 ? 4.631 -2.332 -5.903 1.00 76.94 162 LEU A N 1
ATOM 1330 C CA . LEU A 1 162 ? 5.076 -1.692 -4.652 1.00 76.94 162 LEU A CA 1
ATOM 1331 C C . LEU A 1 162 ? 3.983 -1.432 -3.595 1.00 76.94 162 LEU A C 1
ATOM 1333 O O . LEU A 1 162 ? 4.285 -0.840 -2.556 1.00 76.94 162 LEU A O 1
ATOM 1337 N N . ALA A 1 163 ? 2.728 -1.836 -3.819 1.00 83.88 163 ALA A N 1
ATOM 1338 C CA . ALA A 1 163 ? 1.655 -1.609 -2.851 1.00 83.88 163 ALA A CA 1
ATOM 1339 C C . AL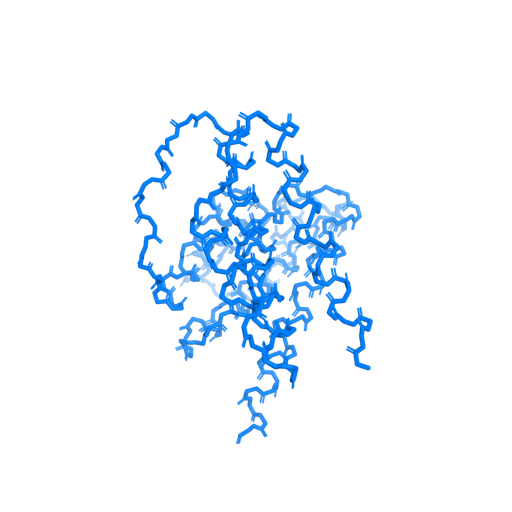A A 1 163 ? 1.898 -2.385 -1.551 1.00 83.88 163 ALA A C 1
ATOM 1341 O O . ALA A 1 163 ? 1.736 -1.813 -0.477 1.00 83.88 163 ALA A O 1
ATOM 1342 N N . TYR A 1 164 ? 2.366 -3.635 -1.644 1.00 85.25 164 TYR A N 1
ATOM 1343 C CA . TYR A 1 164 ? 2.718 -4.448 -0.477 1.00 85.25 164 TYR A CA 1
ATOM 1344 C C . TYR A 1 164 ? 3.714 -3.722 0.430 1.00 85.25 164 TYR A C 1
ATOM 1346 O O . TYR A 1 164 ? 3.439 -3.495 1.606 1.00 85.25 164 TYR A O 1
ATOM 1354 N N . GLU A 1 165 ? 4.851 -3.297 -0.125 1.00 79.94 165 GLU A N 1
ATOM 1355 C CA . GLU A 1 165 ? 5.899 -2.612 0.625 1.00 79.94 165 GLU A CA 1
ATOM 1356 C C . GLU A 1 165 ? 5.372 -1.293 1.196 1.00 79.94 165 GLU A C 1
ATOM 1358 O O . GLU A 1 165 ? 5.533 -1.027 2.383 1.00 79.94 165 GLU A O 1
ATOM 1363 N N . ARG A 1 166 ? 4.677 -0.481 0.391 1.00 83.81 166 ARG A N 1
ATOM 1364 C CA . ARG A 1 166 ? 4.116 0.797 0.858 1.00 83.81 166 ARG A CA 1
ATOM 1365 C C . ARG A 1 166 ? 3.166 0.613 2.037 1.00 83.81 166 ARG A C 1
ATOM 1367 O O . ARG A 1 166 ? 3.277 1.357 3.008 1.00 83.81 166 ARG A O 1
ATOM 1374 N N . ILE A 1 167 ? 2.279 -0.379 1.971 1.00 89.56 167 ILE A N 1
ATOM 1375 C CA . ILE A 1 167 ? 1.340 -0.702 3.049 1.00 89.56 167 ILE A CA 1
ATOM 1376 C C . ILE A 1 167 ? 2.091 -1.191 4.287 1.00 89.56 167 ILE A C 1
ATOM 1378 O O . ILE A 1 167 ? 1.827 -0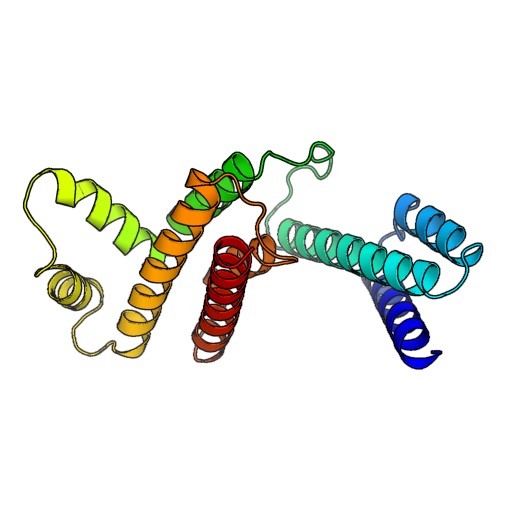.718 5.394 1.00 89.56 167 ILE A O 1
ATOM 1382 N N . TRP A 1 168 ? 3.067 -2.080 4.099 1.00 85.62 168 TRP A N 1
ATOM 1383 C CA . TRP A 1 168 ? 3.893 -2.628 5.171 1.00 85.62 168 TRP A CA 1
ATOM 1384 C C . TRP A 1 168 ? 4.588 -1.540 6.000 1.00 85.62 168 TRP A C 1
ATOM 1386 O O . TRP A 1 168 ? 4.792 -1.717 7.202 1.00 85.62 168 TRP A O 1
ATOM 1396 N N . PHE A 1 169 ? 4.937 -0.406 5.383 1.00 80.38 169 PHE A N 1
ATOM 1397 C CA . PHE A 1 169 ? 5.625 0.705 6.047 1.00 80.38 169 PHE A CA 1
ATOM 1398 C C . PHE A 1 169 ? 4.712 1.768 6.664 1.00 80.38 169 PHE A C 1
ATOM 1400 O O . PHE A 1 169 ? 5.222 2.641 7.371 1.00 80.38 169 PHE A O 1
ATOM 1407 N N . LEU A 1 170 ? 3.390 1.718 6.464 1.00 82.88 170 LEU A N 1
ATOM 1408 C CA . LEU A 1 170 ? 2.493 2.798 6.902 1.00 82.88 170 LEU A CA 1
ATOM 1409 C C . LEU A 1 170 ? 2.577 3.093 8.407 1.00 82.88 170 LEU A C 1
ATOM 1411 O O . LEU A 1 170 ? 2.438 4.250 8.805 1.00 82.88 170 LEU A O 1
ATOM 1415 N N . HIS A 1 171 ? 2.844 2.092 9.254 1.00 81.25 171 HIS A N 1
ATOM 1416 C CA . HIS A 1 171 ? 2.934 2.296 10.706 1.00 81.25 171 HIS A CA 1
ATOM 1417 C C . HIS A 1 171 ? 4.203 3.028 11.163 1.00 81.25 171 HIS A C 1
ATOM 1419 O O . HIS A 1 171 ? 4.242 3.510 12.296 1.00 81.25 171 HIS A O 1
ATOM 1425 N N . TYR A 1 172 ? 5.227 3.142 10.311 1.00 78.38 172 TYR A N 1
ATOM 1426 C CA . TYR A 1 172 ? 6.429 3.929 10.613 1.00 78.38 172 TYR A CA 1
ATOM 1427 C C . TYR A 1 172 ? 6.251 5.422 10.354 1.00 78.38 172 TYR A C 1
ATOM 1429 O O . TYR A 1 172 ? 6.984 6.232 10.922 1.00 78.38 172 TYR A O 1
ATOM 1437 N N . LEU A 1 173 ? 5.277 5.793 9.525 1.00 78.44 173 LEU A N 1
ATOM 1438 C CA . LEU A 1 173 ? 5.037 7.181 9.164 1.00 78.44 173 LEU A CA 1
ATOM 1439 C C . LEU A 1 173 ? 4.351 7.934 10.308 1.00 78.44 173 LEU A C 1
ATOM 1441 O O . LEU A 1 173 ? 3.536 7.389 11.058 1.00 78.44 173 LEU A O 1
ATOM 1445 N N . ARG A 1 174 ? 4.669 9.223 10.437 1.00 76.44 174 ARG A N 1
ATOM 1446 C CA . ARG A 1 174 ? 4.127 10.112 11.474 1.00 76.44 174 ARG A CA 1
ATOM 1447 C C . ARG A 1 174 ? 3.616 11.406 10.848 1.00 76.44 174 ARG A C 1
ATOM 1449 O O . ARG A 1 174 ? 4.039 11.790 9.761 1.00 76.44 174 ARG A O 1
ATOM 1456 N N . GLY A 1 175 ? 2.710 12.078 11.556 1.00 77.38 175 GLY A N 1
ATOM 1457 C CA . GLY A 1 175 ? 2.211 13.393 11.161 1.00 77.38 175 GLY A CA 1
ATOM 1458 C C . GLY A 1 175 ? 1.554 13.413 9.770 1.00 77.38 175 GLY A C 1
ATOM 1459 O O . GLY A 1 175 ? 0.959 12.410 9.360 1.00 77.38 175 GLY A O 1
ATOM 1460 N N . PRO A 1 176 ? 1.662 14.530 9.029 1.00 77.94 176 PRO A N 1
ATOM 1461 C CA . PRO A 1 176 ? 0.972 14.720 7.749 1.00 77.94 176 PRO A CA 1
ATOM 1462 C C . PRO A 1 176 ? 1.353 13.706 6.661 1.00 77.94 176 PRO A C 1
ATOM 1464 O O . PRO A 1 176 ? 0.509 13.311 5.853 1.00 77.94 176 PRO A O 1
ATOM 1467 N N . GLU A 1 177 ? 2.606 13.243 6.654 1.00 81.56 177 GLU A N 1
ATOM 1468 C CA . GLU A 1 177 ? 3.110 12.278 5.668 1.00 81.56 177 GLU A CA 1
ATOM 1469 C C . GLU A 1 177 ? 2.338 10.958 5.723 1.00 81.56 177 GLU A C 1
ATOM 1471 O O . GLU A 1 177 ? 1.982 10.395 4.688 1.00 81.56 177 GLU A O 1
ATOM 1476 N N . ARG A 1 178 ? 2.006 10.500 6.935 1.00 87.44 178 ARG A N 1
ATOM 1477 C CA . ARG A 1 178 ? 1.253 9.263 7.157 1.00 87.44 178 ARG A CA 1
ATOM 1478 C C . ARG A 1 178 ? -0.068 9.262 6.388 1.00 87.44 178 ARG A C 1
ATOM 1480 O O . ARG A 1 178 ? -0.395 8.284 5.716 1.00 87.44 178 ARG A O 1
ATOM 1487 N N . MET A 1 179 ? -0.813 10.362 6.460 1.00 90.75 179 MET A N 1
ATOM 1488 C CA . MET A 1 179 ? -2.094 10.492 5.769 1.00 90.75 179 MET A CA 1
ATOM 1489 C C . MET A 1 179 ? -1.909 10.593 4.250 1.00 90.75 179 MET A C 1
ATOM 1491 O O . MET A 1 179 ? -2.632 9.940 3.501 1.00 90.75 179 MET A O 1
ATOM 1495 N N . ALA A 1 180 ? -0.927 11.370 3.785 1.00 88.00 180 ALA A N 1
ATOM 1496 C CA . ALA A 1 180 ? -0.650 11.520 2.357 1.00 88.00 180 ALA A CA 1
ATOM 1497 C C . ALA A 1 180 ? -0.284 10.180 1.695 1.00 88.00 180 ALA A C 1
ATOM 1499 O O . ALA A 1 180 ? -0.860 9.822 0.668 1.00 88.00 180 ALA A O 1
ATOM 1500 N N . GLN A 1 181 ? 0.609 9.407 2.319 1.00 87.75 181 GLN A N 1
ATOM 1501 C CA . GLN A 1 181 ? 1.014 8.089 1.820 1.00 87.75 181 GLN A CA 1
ATOM 1502 C C . GLN A 1 181 ? -0.142 7.088 1.858 1.00 87.75 181 GLN A C 1
ATOM 1504 O O . GLN A 1 181 ? -0.349 6.350 0.898 1.00 87.75 181 GLN A O 1
ATOM 1509 N N . THR A 1 182 ? -0.951 7.111 2.920 1.00 93.50 182 THR A N 1
ATOM 1510 C CA . THR A 1 182 ? -2.143 6.255 3.012 1.00 93.50 182 THR A CA 1
ATOM 1511 C C . THR A 1 182 ? -3.125 6.558 1.887 1.00 93.50 182 THR A C 1
ATOM 1513 O O . THR A 1 182 ? -3.549 5.644 1.189 1.00 93.50 182 THR A O 1
ATOM 1516 N N . ARG A 1 183 ? -3.436 7.835 1.638 1.00 93.75 183 ARG A N 1
ATOM 1517 C CA . ARG A 1 183 ? -4.327 8.238 0.538 1.00 93.75 183 ARG A CA 1
ATOM 1518 C C . ARG A 1 183 ? -3.783 7.836 -0.830 1.00 93.75 183 ARG A C 1
ATOM 1520 O O . ARG A 1 183 ? -4.553 7.380 -1.667 1.00 93.75 183 ARG A O 1
ATOM 1527 N N . ALA A 1 184 ? -2.474 7.968 -1.050 1.00 92.06 184 ALA A N 1
ATOM 1528 C CA . ALA A 1 184 ? -1.840 7.546 -2.297 1.00 92.06 184 ALA A CA 1
ATOM 1529 C C . ALA A 1 184 ? -1.968 6.030 -2.523 1.00 92.06 184 ALA A C 1
ATOM 1531 O O . ALA A 1 184 ? -2.277 5.590 -3.632 1.00 92.06 184 ALA A O 1
ATOM 1532 N N . VAL A 1 185 ? -1.771 5.233 -1.469 1.00 93.81 185 VAL A N 1
ATOM 1533 C CA . VAL A 1 185 ? -1.979 3.780 -1.507 1.00 93.81 185 VAL A CA 1
ATOM 1534 C C . VAL A 1 185 ? -3.440 3.447 -1.799 1.00 93.81 185 VAL A C 1
ATOM 1536 O O . VAL A 1 185 ? -3.698 2.713 -2.748 1.00 93.81 185 VAL A O 1
ATOM 1539 N N . LEU A 1 186 ? -4.386 4.018 -1.045 1.00 96.44 186 LEU A N 1
ATOM 1540 C CA . LEU A 1 186 ? -5.820 3.786 -1.243 1.00 96.44 186 LEU A CA 1
ATOM 1541 C C . LEU A 1 186 ? -6.243 4.120 -2.676 1.00 96.44 186 LEU A C 1
ATOM 1543 O O . LEU A 1 186 ? -6.829 3.280 -3.347 1.00 96.44 186 LEU A O 1
ATOM 1547 N N . GLY A 1 187 ? -5.857 5.295 -3.183 1.00 93.50 187 GLY A N 1
ATOM 1548 C CA . GLY A 1 187 ? -6.170 5.706 -4.552 1.00 93.50 187 GLY A CA 1
ATOM 1549 C C . GLY A 1 187 ? -5.607 4.755 -5.612 1.00 93.50 187 GLY A C 1
ATOM 1550 O O . GLY A 1 187 ? -6.284 4.477 -6.596 1.00 93.50 187 GLY A O 1
ATOM 1551 N N . THR A 1 188 ? -4.406 4.209 -5.391 1.00 91.88 188 THR A N 1
ATOM 1552 C CA . THR A 1 188 ? -3.810 3.209 -6.292 1.00 91.88 188 THR A CA 1
ATOM 1553 C C . THR A 1 188 ? -4.620 1.910 -6.285 1.00 91.88 188 THR A C 1
ATOM 1555 O O . THR A 1 188 ? -4.969 1.403 -7.344 1.00 91.88 188 THR A O 1
ATOM 1558 N N . LEU A 1 189 ? -4.961 1.386 -5.103 1.00 94.81 189 LEU A N 1
ATOM 1559 C CA . LEU A 1 189 ? -5.739 0.148 -4.973 1.00 94.81 189 LEU A CA 1
ATOM 1560 C C . LEU A 1 189 ? -7.142 0.286 -5.583 1.00 94.81 189 LEU A C 1
ATOM 1562 O O . LEU A 1 189 ? -7.587 -0.600 -6.308 1.00 94.81 189 LEU A O 1
ATOM 1566 N N . THR A 1 190 ? -7.825 1.404 -5.323 1.00 95.62 190 THR A N 1
ATOM 1567 C CA . THR A 1 190 ? -9.154 1.681 -5.884 1.00 95.62 190 THR A CA 1
ATOM 1568 C C . THR A 1 190 ? -9.120 1.770 -7.410 1.00 95.62 190 THR A C 1
ATOM 1570 O O . THR A 1 190 ? -9.995 1.211 -8.068 1.00 95.62 190 THR A O 1
ATOM 1573 N N . ALA A 1 191 ? -8.120 2.448 -7.983 1.00 91.06 191 ALA A N 1
ATOM 1574 C CA . ALA A 1 191 ? -7.991 2.575 -9.435 1.00 91.06 191 ALA A CA 1
ATOM 1575 C C . ALA A 1 191 ? -7.800 1.212 -10.119 1.00 91.06 191 ALA A C 1
ATOM 1577 O O . ALA A 1 191 ? -8.409 0.951 -11.154 1.00 91.06 191 ALA A O 1
ATOM 1578 N N . GLU A 1 192 ? -7.004 0.332 -9.515 1.00 89.38 192 GLU A N 1
ATOM 1579 C CA . GLU A 1 192 ? -6.707 -0.999 -10.052 1.00 89.38 192 GLU A CA 1
ATOM 1580 C C . GLU A 1 192 ? -7.934 -1.921 -10.001 1.00 89.38 192 GLU A C 1
ATOM 1582 O O . GLU A 1 192 ? -8.258 -2.566 -10.996 1.00 89.38 192 GLU A O 1
ATOM 1587 N N . LEU A 1 193 ? -8.715 -1.894 -8.914 1.00 88.75 193 LEU A N 1
ATOM 1588 C CA . LEU A 1 193 ? -9.998 -2.616 -8.859 1.00 88.75 193 LEU A CA 1
ATOM 1589 C C . LEU A 1 193 ? -11.009 -2.095 -9.899 1.00 88.75 193 LEU A C 1
ATOM 1591 O O . LEU A 1 193 ? -11.743 -2.877 -10.510 1.00 88.75 193 LEU A O 1
ATOM 1595 N N . GLY A 1 194 ? -11.041 -0.780 -10.138 1.00 82.50 194 GLY A N 1
ATOM 1596 C CA . GLY A 1 194 ? -11.886 -0.179 -11.176 1.00 82.50 194 GLY A CA 1
ATOM 1597 C C . GLY A 1 194 ? -11.493 -0.607 -12.596 1.00 82.50 194 GLY A C 1
ATOM 1598 O O . GLY A 1 194 ? -12.359 -0.837 -13.441 1.00 82.50 194 GLY A O 1
ATOM 1599 N N . ALA A 1 195 ? -10.193 -0.770 -12.852 1.00 76.44 195 ALA A N 1
ATOM 1600 C CA . ALA A 1 195 ? -9.686 -1.268 -14.127 1.00 76.44 195 ALA A CA 1
ATOM 1601 C C . ALA A 1 195 ? -10.016 -2.757 -14.339 1.00 76.44 195 ALA A C 1
ATOM 1603 O O . ALA A 1 195 ? -10.421 -3.136 -15.436 1.00 76.44 195 ALA A O 1
ATOM 1604 N N . CYS A 1 196 ? -9.919 -3.586 -13.294 1.00 63.94 196 CYS A N 1
ATOM 1605 C CA . CYS A 1 196 ? -10.238 -5.017 -13.368 1.00 63.94 196 CYS A CA 1
ATOM 1606 C C . CYS A 1 196 ? -11.730 -5.316 -13.593 1.00 63.94 196 CYS A C 1
ATOM 1608 O O . CYS A 1 196 ? -12.055 -6.353 -14.156 1.00 63.94 196 CYS A O 1
ATOM 1610 N N . THR A 1 197 ? -12.633 -4.430 -13.168 1.00 64.25 197 THR A N 1
ATOM 1611 C CA . THR A 1 197 ? -14.093 -4.602 -13.335 1.00 64.25 197 THR A CA 1
ATOM 1612 C C . THR A 1 197 ? -14.634 -4.072 -14.665 1.00 64.25 197 THR A C 1
ATOM 1614 O O . THR A 1 197 ? -15.770 -4.373 -15.024 1.00 64.25 197 THR A O 1
ATOM 1617 N N . SER A 1 198 ? -13.835 -3.291 -15.398 1.00 56.50 198 SER A N 1
ATOM 1618 C CA . SER A 1 198 ? -14.205 -2.704 -16.696 1.00 56.50 198 SER A CA 1
ATOM 1619 C C . SER A 1 198 ? -13.635 -3.469 -17.903 1.00 56.50 198 SER A C 1
ATOM 1621 O O . SER A 1 198 ? -13.817 -3.022 -19.037 1.00 56.50 198 SER A O 1
ATOM 1623 N N . ALA A 1 199 ? -12.922 -4.574 -17.660 1.00 48.56 199 ALA A N 1
ATOM 1624 C CA . ALA A 1 199 ? -12.297 -5.440 -18.662 1.00 48.56 199 ALA A CA 1
ATOM 1625 C C . ALA A 1 199 ? -13.121 -6.716 -18.883 1.00 48.56 199 ALA A C 1
ATOM 1627 O O . ALA A 1 199 ? -13.175 -7.170 -20.049 1.00 48.56 199 ALA A O 1
#

pLDDT: mean 81.51, std 13.85, range [36.5, 96.75]

Radius of gyration: 20.25 Å; chains: 1; bounding box: 56×34×50 Å

Foldseek 3Di:
DVPLQVVLVVLVVVLVVVCVVVVHDDDPVLVVQLVVLVVDDPPVSSVSSNVSSLVSVVLVLVVVVCVVPPHDDPPDPPDPDQQLVLLVVLLVLCCVQPVLLVLVVVVVVVCVVDDDPPCPLVSLCVVVNVPPVVSSVLSVLSVLVNVLSVVCNVVSHHQPRCLSVLSSCLSVDDDPVSVVSSVVSSVRSVVVVVVVVVD

Organism: NCBI:txid410659

Sequence (199 aa):
MEQPYALAVGRMDLFRSFYRIQGLPFPTQFAEEAKRTLTMQDPERTAALEALNDLIFKSLTVYLFNRAQSPSSIDEWWTPASPRRQIEELSRHLVQKNPYFALWSGYKSGVSDRSVAEKWDDYLAQELGPHRAEEIDFTRSMVELDRLLTLFQDDNLPLPRLAYERIWFLHYLRGPERMAQTRAVLGTLTAELGACTSA